Protein AF-A0A5S9IMK4-F1 (afdb_monomer)

pLDDT: mean 70.74, std 12.31, range [32.44, 89.38]

Sequence (240 aa):
MTLSDSTFLTSDCRYFDEKMFFFCIVEKWEQVTFSEEHNLLMRYFLQMKFTEERKYYLAIFHLLTCPFCLQRSSILQEKSHPELWKLIYIEEKNIPAILQKIDSNTPRNYYIKLLLRKLFTKENSVAFKLCHKDQEIQIQNWKVKAAGTHLGIPTTQKLDAAFFGEQEALLTFDHSVYDESICISLQGVRQKMRLRCNLRVNFHNGTQEEFFGKALEHGGSWLLKMNRRKIKSIELNFWD

Organism: Uabimicrobium amorphum (NCBI:txid2596890)

Foldseek 3Di:
DPDPLPPCLALDCPPLVVLCLLCCVPVVLDDPPDDPVNVVVVVVVVPRDPPWLVSNLSNVLSCLPPPVNVVVDPSSVVLHDPCSVVVVVDDQVCLVVLLVPQDCPDPNSVSVNVSSCSQKPFDPQQQEWEAEPPDIDGDGGIDGNGPDPQASDDQKDWDDCVVQVNWIKMWGWDADPPQRKTKIFIPRHDLVFLQQKKKWWAWPVRDIDIDGSVNDDPRGIDMGGPPVTYTRHIYIYGDD

Radius of gyration: 22.35 Å; Cα contacts (8 Å, |Δi|>4): 352; chains: 1; bounding box: 49×40×61 Å

Secondary structure (DSSP, 8-state):
----TTSTT-SSSTTHHHHHHHHHHHTT-S-----HHHHHHHHHHHHS--TTHHHHHHHHHHHHH-HHHHHH-HHHHHH--GGGGGGGG--GGGHHHHHHH--TTSHHHHHHHHHHHHHEEEEEEEEEEEEETTEEEEEEEEEESSTT-TTSS-SEEEEPHHHHTSPPEEEEEEE-TTT-EEEEEEESS-HHHHTTEEEEEEETTS-EEEEEGGG-BTTTEEEEE-SSPPEEEEEEEE--

Solvent-accessible surface area (backbone atoms only — not comparable to full-atom values): 13790 Å² total; per-residue (Å²): 133,86,72,63,95,72,67,69,45,43,70,62,79,66,60,48,69,62,50,48,56,50,45,30,61,76,70,56,73,53,89,75,81,82,46,74,68,51,56,54,52,49,54,54,55,76,64,56,73,80,80,49,47,38,36,49,54,42,24,53,50,37,42,41,53,36,68,71,48,30,75,74,31,69,71,35,48,76,74,33,53,83,68,56,60,55,57,82,72,59,57,71,86,51,47,65,65,48,61,71,68,53,62,62,92,40,76,67,40,39,48,55,49,50,52,49,54,62,45,31,37,87,50,96,48,56,33,33,36,42,35,45,86,96,44,77,47,75,45,72,53,68,41,63,53,33,57,78,72,76,50,66,64,68,59,59,45,80,46,66,28,83,80,58,74,76,38,61,29,37,38,37,44,51,71,41,88,88,74,44,29,35,37,41,32,57,40,68,63,59,67,74,56,48,48,31,25,33,44,35,41,34,31,72,88,71,51,73,48,78,46,54,25,81,71,48,42,93,87,43,25,44,82,43,76,40,84,84,64,40,51,48,29,38,34,43,39,43,60,135

Structure (mmCIF, N/CA/C/O backbone):
data_AF-A0A5S9IMK4-F1
#
_entry.id   AF-A0A5S9IMK4-F1
#
loop_
_atom_site.group_PDB
_atom_site.id
_atom_site.type_symbol
_atom_site.label_atom_id
_atom_site.label_alt_id
_atom_site.label_comp_id
_atom_site.label_asym_id
_atom_site.label_entity_id
_atom_site.label_seq_id
_atom_site.pdbx_PDB_ins_code
_atom_site.Cartn_x
_atom_site.Cartn_y
_atom_site.Cartn_z
_atom_site.occupancy
_atom_site.B_iso_or_equiv
_atom_site.auth_seq_id
_atom_site.auth_comp_id
_atom_site.auth_asym_id
_atom_site.auth_atom_id
_atom_site.pdbx_PDB_model_num
ATOM 1 N N . MET A 1 1 ? 4.642 20.258 -27.475 1.00 32.44 1 MET A N 1
ATOM 2 C CA . MET A 1 1 ? 3.513 19.793 -26.640 1.00 32.44 1 MET A CA 1
ATOM 3 C C . MET A 1 1 ? 4.037 19.546 -25.240 1.00 32.44 1 MET A C 1
ATOM 5 O O . MET A 1 1 ? 4.782 18.600 -25.041 1.00 32.44 1 MET A O 1
ATOM 9 N N . THR A 1 2 ? 3.713 20.418 -24.292 1.00 34.56 2 THR A N 1
ATOM 10 C CA . THR A 1 2 ? 3.945 20.169 -22.866 1.00 34.56 2 THR A CA 1
ATOM 11 C C . THR A 1 2 ? 2.850 19.225 -22.383 1.00 34.56 2 THR A C 1
ATOM 13 O O . THR A 1 2 ? 1.740 19.662 -22.082 1.00 34.56 2 THR A O 1
ATOM 16 N N . LEU A 1 3 ? 3.126 17.918 -22.402 1.00 39.72 3 LEU A N 1
ATOM 17 C CA . LEU A 1 3 ? 2.341 16.949 -21.640 1.00 39.72 3 LEU A CA 1
ATOM 18 C C . LEU A 1 3 ? 2.319 17.449 -20.194 1.00 39.72 3 LEU A C 1
ATOM 20 O O . LEU A 1 3 ? 3.378 17.676 -19.618 1.00 39.72 3 LEU A O 1
ATOM 24 N N . SER A 1 4 ? 1.136 17.674 -19.619 1.00 46.53 4 SER A N 1
ATOM 25 C CA . SER A 1 4 ? 1.048 17.937 -18.184 1.00 46.53 4 SER A CA 1
ATOM 26 C C . SER A 1 4 ? 1.701 16.760 -17.457 1.00 46.53 4 SER A C 1
ATOM 28 O O . SER A 1 4 ? 1.308 15.614 -17.719 1.00 46.53 4 SER A O 1
ATOM 30 N N . ASP A 1 5 ? 2.656 17.058 -16.572 1.00 53.88 5 ASP A N 1
ATOM 31 C CA . ASP A 1 5 ? 3.632 16.152 -15.930 1.00 53.88 5 ASP A CA 1
ATOM 32 C C . ASP A 1 5 ? 3.062 14.854 -15.302 1.00 53.88 5 ASP A C 1
ATOM 34 O O . ASP A 1 5 ? 3.812 13.959 -14.926 1.00 53.88 5 ASP A O 1
ATOM 38 N N . SER A 1 6 ? 1.736 14.712 -15.214 1.00 55.12 6 SER A N 1
ATOM 39 C CA . SER A 1 6 ? 1.001 13.631 -14.548 1.00 55.12 6 SER A CA 1
ATOM 40 C C . SER A 1 6 ? 0.297 12.612 -15.458 1.00 55.12 6 SER A C 1
ATOM 42 O O . SER A 1 6 ? -0.243 11.613 -14.974 1.00 55.12 6 SER A O 1
ATOM 44 N N . THR A 1 7 ? 0.233 12.854 -16.772 1.00 63.94 7 THR A N 1
ATOM 45 C CA . THR A 1 7 ? -0.587 12.032 -17.697 1.00 63.94 7 THR A CA 1
ATOM 46 C C . THR A 1 7 ? 0.124 10.778 -18.200 1.00 63.94 7 THR A C 1
ATOM 48 O O . THR A 1 7 ? -0.523 9.784 -18.539 1.00 63.94 7 THR A O 1
ATOM 51 N N . PHE A 1 8 ? 1.454 10.800 -18.197 1.00 75.19 8 PHE A N 1
ATOM 52 C CA . PHE A 1 8 ? 2.286 9.719 -18.700 1.00 75.19 8 PHE A CA 1
ATOM 53 C C . PHE A 1 8 ? 2.354 8.511 -17.743 1.00 75.19 8 PHE A C 1
ATOM 55 O O . PHE A 1 8 ? 2.240 7.380 -18.198 1.00 75.19 8 PHE A O 1
ATOM 62 N N . LEU A 1 9 ? 2.429 8.709 -16.418 1.00 74.19 9 LEU A N 1
ATOM 63 C CA . LEU A 1 9 ? 2.535 7.624 -15.416 1.00 74.19 9 LEU A CA 1
ATOM 64 C C . LEU A 1 9 ? 1.185 6.983 -15.029 1.00 74.19 9 LEU A C 1
ATOM 66 O O . LEU A 1 9 ? 0.997 6.496 -13.918 1.00 74.19 9 LEU A O 1
ATOM 70 N N . THR A 1 10 ? 0.208 6.979 -15.927 1.00 79.88 10 THR A N 1
ATOM 71 C CA . THR A 1 10 ? -1.096 6.337 -15.695 1.00 79.88 10 THR A CA 1
ATOM 72 C C . THR A 1 10 ? -0.974 4.810 -15.602 1.00 79.88 10 THR A C 1
ATOM 74 O O . THR A 1 10 ? -0.142 4.201 -16.273 1.00 79.88 10 THR A O 1
ATOM 77 N N . SER A 1 11 ? -1.816 4.160 -14.790 1.00 77.94 11 SER A N 1
ATOM 78 C CA . SER A 1 11 ? -1.841 2.695 -14.616 1.00 77.94 11 SER A CA 1
ATOM 79 C C . SER A 1 11 ? -2.620 1.988 -15.734 1.00 77.94 11 SER A C 1
ATOM 81 O O . SER A 1 11 ? -3.554 1.228 -15.478 1.00 77.94 11 SER A O 1
ATOM 83 N N . ASP A 1 12 ? -2.271 2.301 -16.978 1.00 84.62 12 ASP A N 1
ATOM 84 C CA . ASP A 1 12 ? -2.856 1.739 -18.194 1.00 84.62 12 ASP A CA 1
ATOM 85 C C . ASP A 1 12 ? -1.788 1.523 -19.281 1.00 84.62 12 ASP A C 1
ATOM 87 O O . ASP A 1 12 ? -0.602 1.800 -19.075 1.00 84.62 12 ASP A O 1
ATOM 91 N N . CYS A 1 13 ? -2.204 1.024 -20.448 1.00 87.69 13 CYS A N 1
ATOM 92 C CA . CYS A 1 13 ? -1.304 0.693 -21.554 1.00 87.69 13 CYS A CA 1
ATOM 93 C C . CYS A 1 13 ? -0.924 1.885 -22.453 1.00 87.69 13 CYS A C 1
ATOM 95 O O . CYS A 1 13 ? -0.195 1.692 -23.427 1.00 87.69 13 CYS A O 1
ATOM 97 N N . ARG A 1 14 ? -1.421 3.103 -22.193 1.00 87.00 14 ARG A N 1
ATOM 98 C CA . ARG A 1 14 ? -1.059 4.285 -22.992 1.00 87.00 14 ARG A CA 1
ATOM 99 C C . ARG A 1 14 ? 0.396 4.653 -22.729 1.00 87.00 14 ARG A C 1
ATOM 101 O O . ARG A 1 14 ? 0.884 4.446 -21.620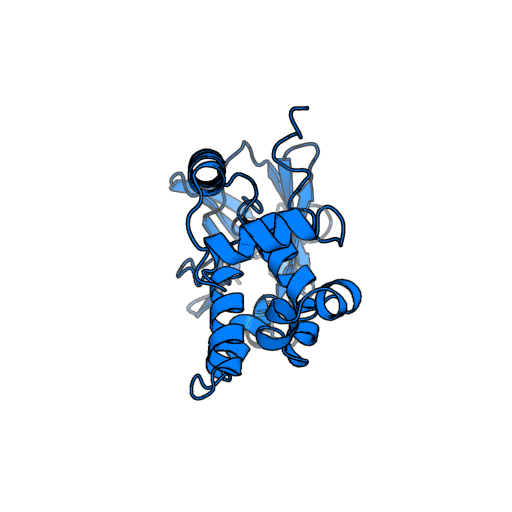 1.00 87.00 14 ARG A O 1
ATOM 108 N N . TYR A 1 15 ? 1.072 5.208 -23.732 1.00 86.38 15 TYR A N 1
ATOM 109 C CA . TYR A 1 15 ? 2.491 5.577 -23.648 1.00 86.38 15 TYR A CA 1
ATOM 110 C C . TYR A 1 15 ? 3.405 4.408 -23.241 1.00 86.38 15 TYR A C 1
ATOM 112 O O . TYR A 1 15 ? 4.303 4.555 -22.414 1.00 86.38 15 TYR A O 1
ATOM 120 N N . PHE A 1 16 ? 3.104 3.200 -23.728 1.00 86.38 16 PHE A N 1
ATOM 121 C CA . PHE A 1 16 ? 3.840 1.993 -23.353 1.00 86.38 16 PHE A CA 1
ATOM 122 C C . PHE A 1 16 ? 5.336 2.119 -23.649 1.00 86.38 16 PHE A C 1
ATOM 124 O O . PHE A 1 16 ? 6.144 1.788 -22.789 1.00 86.38 16 PHE A O 1
ATOM 131 N N . ASP A 1 17 ? 5.696 2.604 -24.835 1.00 81.00 17 ASP A N 1
ATOM 132 C CA . ASP A 1 17 ? 7.087 2.656 -25.285 1.00 81.00 17 ASP A CA 1
ATOM 133 C C . ASP A 1 17 ? 7.887 3.673 -24.458 1.00 81.00 17 ASP A C 1
ATOM 135 O O . ASP A 1 17 ? 8.992 3.388 -23.996 1.00 81.00 17 ASP A O 1
ATOM 139 N N . GLU A 1 18 ? 7.280 4.816 -24.144 1.00 82.31 18 GLU A N 1
ATOM 140 C CA . GLU A 1 18 ? 7.865 5.824 -23.271 1.00 82.31 18 GLU A CA 1
ATOM 141 C C . GLU A 1 18 ? 7.974 5.306 -21.826 1.00 82.31 18 GLU A C 1
ATOM 143 O O . GLU A 1 18 ? 8.996 5.530 -21.175 1.00 82.31 18 GLU A O 1
ATOM 148 N N . LYS A 1 19 ? 6.972 4.559 -21.322 1.00 83.31 19 LYS A N 1
ATOM 149 C CA . LYS A 1 19 ? 6.997 3.908 -19.993 1.00 83.31 19 LYS A CA 1
ATOM 150 C C . LYS A 1 19 ? 8.105 2.871 -19.923 1.00 83.31 19 LYS A C 1
ATOM 152 O O . LYS A 1 19 ? 8.842 2.841 -18.944 1.00 83.31 19 LYS A O 1
ATOM 157 N N . MET A 1 20 ? 8.245 2.048 -20.955 1.00 85.06 20 MET A N 1
ATOM 158 C CA . MET A 1 20 ? 9.305 1.053 -21.051 1.00 85.06 20 MET A CA 1
ATOM 159 C C . MET A 1 20 ? 10.678 1.703 -21.036 1.00 85.06 20 MET A C 1
ATOM 161 O O . MET A 1 20 ? 11.505 1.335 -20.209 1.00 85.06 20 MET A O 1
ATOM 165 N N . PHE A 1 21 ? 10.897 2.712 -21.878 1.00 77.19 21 PHE A N 1
ATOM 166 C CA . PHE A 1 21 ? 12.146 3.467 -21.894 1.00 77.19 21 PHE A CA 1
ATOM 167 C C . PHE A 1 21 ? 12.464 4.058 -20.515 1.00 77.19 21 PHE A C 1
ATOM 169 O O . PHE A 1 21 ? 13.563 3.885 -19.986 1.00 77.19 21 PHE A O 1
ATOM 176 N N . PHE A 1 22 ? 11.466 4.687 -19.899 1.00 77.12 22 PHE A N 1
ATOM 177 C CA . PHE A 1 22 ? 11.563 5.259 -18.567 1.00 77.12 22 PHE A CA 1
ATOM 178 C C . PHE A 1 22 ? 11.936 4.208 -17.510 1.00 77.12 22 PHE A C 1
ATOM 180 O O . PHE A 1 22 ? 12.922 4.381 -16.799 1.00 77.12 22 PHE A O 1
ATOM 187 N N . PHE A 1 23 ? 11.226 3.084 -17.412 1.00 79.19 23 PHE A N 1
ATOM 188 C CA . PHE A 1 23 ? 11.526 2.078 -16.387 1.00 79.19 23 PHE A CA 1
ATOM 189 C C . PHE A 1 23 ? 12.809 1.295 -16.661 1.00 79.19 23 PHE A C 1
ATOM 191 O O . PHE A 1 23 ? 13.513 0.972 -15.707 1.00 79.19 23 PHE A O 1
ATOM 198 N N . CYS A 1 24 ? 13.182 1.066 -17.923 1.00 75.69 24 CYS A N 1
ATOM 199 C CA . CYS A 1 24 ? 14.475 0.466 -18.257 1.00 75.69 24 CYS A CA 1
ATOM 200 C C . CYS A 1 24 ? 15.640 1.286 -17.700 1.00 75.69 24 CYS A C 1
ATOM 202 O O . CYS A 1 24 ? 16.595 0.717 -17.173 1.00 75.69 24 CYS A O 1
ATOM 204 N N . ILE A 1 25 ? 15.524 2.613 -17.746 1.00 69.75 25 ILE A N 1
ATOM 205 C CA . ILE A 1 25 ? 16.485 3.547 -17.163 1.00 69.75 25 ILE A CA 1
ATOM 206 C C . ILE A 1 25 ? 16.435 3.522 -15.632 1.00 69.75 25 ILE A C 1
ATOM 208 O O . ILE A 1 25 ? 17.459 3.314 -14.978 1.00 69.75 25 ILE A O 1
ATOM 212 N N . VAL A 1 26 ? 15.258 3.764 -15.044 1.00 72.81 26 VAL A N 1
ATOM 213 C CA . VAL A 1 26 ? 15.141 4.008 -13.595 1.00 72.81 26 VAL A CA 1
ATOM 214 C C . VAL A 1 26 ? 15.364 2.739 -12.786 1.00 72.81 26 VAL A C 1
ATOM 216 O O . VAL A 1 26 ? 16.093 2.751 -11.792 1.00 72.81 26 VAL A O 1
ATOM 219 N N . GLU A 1 27 ? 14.778 1.633 -13.234 1.00 74.81 27 GLU A N 1
ATOM 220 C CA . GLU A 1 27 ? 14.914 0.320 -12.605 1.00 74.81 27 GLU A CA 1
ATOM 221 C C . GLU A 1 27 ? 16.141 -0.448 -13.120 1.00 74.81 27 GLU A C 1
ATOM 223 O O . GLU A 1 27 ? 16.408 -1.560 -12.659 1.00 74.81 27 GLU A O 1
ATOM 228 N N . LYS A 1 28 ? 16.915 0.154 -14.039 1.00 70.81 28 LYS A N 1
ATOM 229 C CA . LYS A 1 28 ? 18.148 -0.404 -14.613 1.00 70.81 28 LYS A CA 1
ATOM 230 C C . LYS A 1 28 ? 17.938 -1.808 -15.186 1.00 70.81 28 LYS A C 1
ATOM 232 O O . LYS A 1 28 ? 18.738 -2.711 -14.938 1.00 70.81 28 LYS A O 1
ATOM 237 N N . TRP A 1 29 ? 16.830 -2.016 -15.898 1.00 74.44 29 TRP A N 1
ATOM 238 C CA . TRP A 1 29 ? 16.508 -3.324 -16.475 1.00 74.44 29 TRP A CA 1
ATOM 239 C C . TRP A 1 29 ? 17.445 -3.708 -17.619 1.00 74.44 29 TRP A C 1
ATOM 241 O O . TRP A 1 29 ? 17.698 -4.897 -17.791 1.00 74.44 29 TRP A O 1
ATOM 251 N N . GLU A 1 30 ? 18.010 -2.724 -18.322 1.00 68.62 30 GLU A N 1
ATOM 252 C CA . GLU A 1 30 ? 18.992 -2.926 -19.387 1.00 68.62 30 GLU A CA 1
ATOM 253 C C . GLU A 1 30 ? 20.130 -1.899 -19.315 1.00 68.62 30 GLU A C 1
ATOM 255 O O . GLU A 1 30 ? 19.977 -0.800 -18.774 1.00 68.62 30 GLU A O 1
ATOM 260 N N . GLN A 1 31 ? 21.283 -2.254 -19.891 1.00 57.03 31 GLN A N 1
ATOM 261 C CA . GLN A 1 31 ? 22.344 -1.291 -20.172 1.00 57.03 31 GLN A CA 1
ATOM 262 C C . GLN A 1 31 ? 21.952 -0.494 -21.412 1.00 57.03 31 GLN A C 1
ATOM 264 O O . GLN A 1 31 ? 22.135 -0.951 -22.537 1.00 57.03 31 GLN A O 1
ATOM 269 N N . VAL A 1 32 ? 21.402 0.700 -21.214 1.00 57.34 32 VAL A N 1
ATOM 270 C CA . VAL A 1 32 ? 21.096 1.573 -22.344 1.00 57.34 32 VAL A CA 1
ATOM 271 C C . VAL A 1 32 ? 22.414 2.097 -22.914 1.00 57.34 32 VAL A C 1
ATOM 273 O O . VAL A 1 32 ? 23.150 2.814 -22.238 1.00 57.34 32 VAL A O 1
ATOM 276 N N . THR A 1 33 ? 22.752 1.704 -24.143 1.00 54.97 33 THR A N 1
ATOM 277 C CA . THR A 1 33 ? 23.913 2.248 -24.857 1.00 54.97 33 THR A CA 1
ATOM 278 C C . THR A 1 33 ? 23.672 3.730 -25.125 1.00 54.97 33 THR A C 1
ATOM 280 O O . THR A 1 33 ? 22.755 4.103 -25.854 1.00 54.97 33 THR A O 1
ATOM 283 N N . PHE A 1 34 ? 24.467 4.570 -24.466 1.00 51.69 34 PHE A N 1
ATOM 284 C CA . PHE A 1 34 ? 24.283 6.014 -24.375 1.00 51.69 34 PHE A CA 1
ATOM 285 C C . PHE A 1 34 ? 24.449 6.711 -25.738 1.00 51.69 34 PHE A C 1
ATOM 287 O O . PHE A 1 34 ? 25.572 6.883 -26.208 1.00 51.69 34 PHE A O 1
ATOM 294 N N . SER A 1 35 ? 23.348 7.162 -26.347 1.00 61.81 35 SER A N 1
ATOM 295 C CA . SER A 1 35 ? 23.370 8.189 -27.402 1.00 61.81 35 SER A CA 1
ATOM 296 C C . SER A 1 35 ? 23.305 9.604 -26.798 1.00 61.81 35 SER A C 1
ATOM 298 O O . SER A 1 35 ? 22.958 9.784 -25.626 1.00 61.81 35 SER A O 1
ATOM 300 N N . GLU A 1 36 ? 23.623 10.644 -27.575 1.00 55.69 36 GLU A N 1
ATOM 301 C CA . GLU A 1 36 ? 23.440 12.042 -27.138 1.00 55.69 36 GLU A CA 1
ATOM 302 C C . GLU A 1 36 ? 21.973 12.361 -26.796 1.00 55.69 36 GLU A C 1
ATOM 304 O O . GLU A 1 36 ? 21.704 13.054 -25.811 1.00 55.69 36 GLU A O 1
ATOM 309 N N . GLU A 1 37 ? 21.016 11.787 -27.532 1.00 54.38 37 GLU A N 1
ATOM 310 C CA . GLU A 1 37 ? 19.576 11.930 -27.265 1.00 54.38 37 GLU A CA 1
ATOM 311 C C . GLU A 1 37 ? 19.179 11.280 -25.932 1.00 54.38 37 GLU A C 1
ATOM 313 O O . GLU A 1 37 ? 18.361 11.822 -25.186 1.00 54.38 37 GLU A O 1
ATOM 318 N N . HIS A 1 38 ? 19.818 10.160 -25.579 1.00 59.31 38 HIS A N 1
ATOM 319 C CA . HIS A 1 38 ? 19.624 9.490 -24.297 1.00 59.31 38 HIS A CA 1
ATOM 320 C C . HIS A 1 38 ? 20.060 10.372 -23.118 1.00 59.31 38 HIS A C 1
ATOM 322 O O . HIS A 1 38 ? 19.333 10.493 -22.133 1.00 59.31 38 HIS A O 1
ATOM 328 N N . ASN A 1 39 ? 21.207 11.049 -23.220 1.00 61.97 39 ASN A N 1
ATOM 329 C CA . ASN A 1 39 ? 21.689 11.959 -22.173 1.00 61.97 39 ASN A CA 1
ATOM 330 C C . ASN A 1 39 ? 20.786 13.189 -21.999 1.00 61.97 39 ASN A C 1
ATOM 332 O O . ASN A 1 39 ? 20.601 13.674 -20.877 1.00 61.97 39 ASN A O 1
ATOM 336 N N . LEU A 1 40 ? 20.205 13.687 -23.093 1.00 58.31 40 LEU A N 1
ATOM 337 C CA . LEU A 1 40 ? 19.250 14.792 -23.064 1.00 58.31 40 LEU A CA 1
ATOM 338 C C . LEU A 1 40 ? 17.949 14.386 -22.352 1.00 58.31 40 LEU A C 1
ATOM 340 O O . LEU A 1 40 ? 17.498 15.090 -21.447 1.00 58.31 40 LEU A O 1
ATOM 344 N N . LEU A 1 41 ? 17.395 13.219 -22.697 1.00 56.12 41 LEU A N 1
ATOM 345 C CA . LEU A 1 41 ? 16.203 12.662 -22.052 1.00 56.12 41 LEU A CA 1
ATOM 346 C C . LEU A 1 41 ? 16.456 12.316 -20.580 1.00 56.12 41 LEU A C 1
ATOM 348 O O . LEU A 1 41 ? 15.611 12.600 -19.737 1.00 56.12 41 LEU A O 1
ATOM 352 N N . MET A 1 42 ? 17.642 11.800 -20.245 1.00 59.06 42 MET A N 1
ATOM 353 C CA . MET A 1 42 ? 18.078 11.559 -18.866 1.00 59.06 42 MET A CA 1
ATOM 354 C C . MET A 1 42 ? 18.138 12.835 -18.029 1.00 59.06 42 MET A C 1
ATOM 356 O O . MET A 1 42 ? 17.719 12.835 -16.873 1.00 59.06 42 MET A O 1
ATOM 360 N N . ARG A 1 43 ? 18.640 13.940 -18.590 1.00 59.62 43 ARG A N 1
ATOM 361 C CA . ARG A 1 43 ? 18.648 15.241 -17.902 1.00 59.62 43 ARG A CA 1
ATOM 362 C C . ARG A 1 43 ? 17.236 15.764 -17.662 1.00 59.62 43 ARG A C 1
ATOM 364 O O . ARG A 1 43 ? 16.970 16.240 -16.563 1.00 59.62 43 ARG A O 1
ATOM 371 N N . TYR A 1 44 ? 16.342 15.636 -18.643 1.00 55.78 44 TYR A N 1
ATOM 372 C CA . TYR A 1 44 ? 14.920 15.952 -18.470 1.00 55.78 44 TYR A CA 1
ATOM 373 C C . TYR A 1 44 ? 14.267 15.067 -17.400 1.00 55.78 44 TYR A C 1
ATOM 375 O O . TYR A 1 44 ? 13.552 15.565 -16.534 1.00 55.78 44 TYR A O 1
ATOM 383 N N . PHE A 1 45 ? 14.575 13.770 -17.405 1.00 60.25 45 PHE A N 1
ATOM 384 C CA . PHE A 1 45 ? 14.092 12.805 -16.424 1.00 60.25 45 PHE A CA 1
ATOM 385 C C . PHE A 1 45 ? 14.553 13.139 -14.995 1.00 60.25 45 PHE A C 1
ATOM 387 O O . PHE A 1 45 ? 13.734 13.194 -14.083 1.00 60.25 45 PHE A O 1
ATOM 394 N N . LEU A 1 46 ? 15.840 13.438 -14.789 1.00 55.97 46 LEU A N 1
ATOM 395 C CA . LEU A 1 46 ? 16.388 13.820 -13.478 1.00 55.97 46 LEU A CA 1
ATOM 396 C C . LEU A 1 46 ? 15.794 15.131 -12.932 1.00 55.97 46 LEU A C 1
ATOM 398 O O . LEU A 1 46 ? 15.890 15.396 -11.734 1.00 55.97 46 LEU A O 1
ATOM 402 N N . GLN A 1 47 ? 15.193 15.949 -13.799 1.00 54.09 47 GLN A N 1
ATOM 403 C CA . GLN A 1 47 ? 14.508 17.191 -13.442 1.00 54.09 47 GLN A CA 1
ATOM 404 C C . GLN A 1 47 ? 13.009 16.999 -13.166 1.00 54.09 47 GLN A C 1
ATOM 406 O O . GLN A 1 47 ? 12.386 17.909 -12.609 1.00 54.09 47 GLN A O 1
ATOM 411 N N . MET A 1 48 ? 12.422 15.839 -13.498 1.00 53.75 48 MET A N 1
ATOM 412 C CA . MET A 1 48 ? 11.035 15.533 -13.142 1.00 53.75 48 MET A CA 1
ATOM 413 C C . MET A 1 48 ? 10.904 15.490 -11.619 1.00 53.75 48 MET A C 1
ATOM 415 O O . MET A 1 48 ? 11.453 14.624 -10.937 1.00 53.75 48 MET A O 1
ATOM 419 N N . LYS A 1 49 ? 10.150 16.438 -11.058 1.00 50.69 49 LYS A N 1
ATOM 420 C CA . LYS A 1 49 ? 9.781 16.398 -9.643 1.00 50.69 49 LYS A CA 1
ATOM 421 C C . LYS A 1 49 ? 8.852 15.202 -9.440 1.00 50.69 49 LYS A C 1
ATOM 423 O O . LYS A 1 49 ? 7.805 15.129 -10.073 1.00 50.69 49 LYS A O 1
ATOM 428 N N . PHE A 1 50 ? 9.221 14.281 -8.550 1.00 52.12 50 PHE A N 1
ATOM 429 C CA . PHE A 1 50 ? 8.433 13.096 -8.184 1.00 52.12 50 PHE A CA 1
ATOM 430 C C . PHE A 1 50 ? 7.172 13.461 -7.380 1.00 52.12 50 PHE A C 1
ATOM 432 O O . PHE A 1 50 ? 6.993 13.042 -6.240 1.00 52.12 50 PHE A O 1
ATOM 439 N N . THR A 1 51 ? 6.286 14.270 -7.951 1.00 49.59 51 THR A N 1
ATOM 440 C CA . THR A 1 51 ? 5.022 14.678 -7.329 1.00 49.59 51 THR A CA 1
ATOM 441 C C . THR A 1 51 ? 3.992 13.543 -7.288 1.00 49.59 51 THR A C 1
ATOM 443 O O . THR A 1 51 ? 2.984 13.681 -6.603 1.00 49.59 51 THR A O 1
ATOM 446 N N . GLU A 1 52 ? 4.240 12.406 -7.961 1.00 62.44 52 GLU A N 1
ATOM 447 C CA . GLU A 1 52 ? 3.261 11.320 -8.139 1.00 62.44 52 GLU A CA 1
ATOM 448 C C . GLU A 1 52 ? 3.857 9.897 -8.002 1.00 62.44 52 GLU A C 1
ATOM 450 O O . GLU A 1 52 ? 3.599 9.005 -8.811 1.00 62.44 52 GLU A O 1
ATOM 455 N N . GLU A 1 53 ? 4.638 9.647 -6.944 1.00 60.69 53 GLU A N 1
ATOM 456 C CA . GLU A 1 53 ? 5.284 8.346 -6.652 1.00 60.69 53 GLU A CA 1
ATOM 457 C C . GLU A 1 53 ? 4.294 7.157 -6.616 1.00 60.69 53 GLU A C 1
ATOM 459 O O . GLU A 1 53 ? 4.627 6.041 -7.018 1.00 60.69 53 GLU A O 1
ATOM 464 N N . ARG A 1 54 ? 3.031 7.386 -6.220 1.00 63.41 54 ARG A N 1
ATOM 465 C CA . ARG A 1 54 ? 1.968 6.368 -6.323 1.00 63.41 54 ARG A CA 1
ATOM 466 C C . ARG A 1 54 ? 1.765 5.890 -7.757 1.00 63.41 54 ARG A C 1
ATOM 468 O O . ARG A 1 54 ? 1.664 4.692 -8.007 1.00 63.41 54 ARG A O 1
ATOM 475 N N . LYS A 1 55 ? 1.660 6.840 -8.684 1.00 69.50 55 LYS A N 1
ATOM 476 C CA . LYS A 1 55 ? 1.392 6.568 -10.094 1.00 69.50 55 LYS A CA 1
ATOM 477 C C . LYS A 1 55 ? 2.580 5.868 -10.742 1.00 69.50 55 LYS A C 1
ATOM 479 O O . LYS A 1 55 ? 2.374 4.906 -11.468 1.00 69.50 55 LYS A O 1
ATOM 484 N N . TYR A 1 56 ? 3.801 6.254 -10.366 1.00 75.38 56 TYR A N 1
ATOM 485 C CA . TYR A 1 56 ? 5.033 5.562 -10.754 1.00 75.38 56 TYR A CA 1
ATOM 486 C C . TYR A 1 56 ? 4.960 4.051 -10.479 1.00 75.38 56 TYR A C 1
ATOM 488 O O . TYR A 1 56 ? 5.052 3.251 -11.409 1.00 75.38 56 TYR A O 1
ATOM 496 N N . TYR A 1 57 ? 4.727 3.637 -9.228 1.00 75.31 57 TYR A N 1
ATOM 497 C CA . TYR A 1 57 ? 4.742 2.206 -8.909 1.00 75.31 57 TYR A CA 1
ATOM 498 C C . TYR A 1 57 ? 3.493 1.459 -9.390 1.00 75.31 57 TYR A C 1
ATOM 500 O O . TYR A 1 57 ? 3.590 0.275 -9.704 1.00 75.31 57 TYR A O 1
ATOM 508 N N . LEU A 1 58 ? 2.335 2.123 -9.493 1.00 75.62 58 LEU A N 1
ATOM 509 C CA . LEU A 1 58 ? 1.155 1.527 -10.130 1.00 75.62 58 LEU A CA 1
ATOM 510 C C . LEU A 1 58 ? 1.371 1.306 -11.633 1.00 75.62 58 LEU A C 1
ATOM 512 O O . LEU A 1 58 ? 0.911 0.300 -12.166 1.00 75.62 58 LEU A O 1
ATOM 516 N N . ALA A 1 59 ? 2.095 2.202 -12.307 1.00 83.12 59 ALA A N 1
ATOM 517 C CA . ALA A 1 59 ? 2.493 2.022 -13.696 1.00 83.12 59 ALA A CA 1
ATOM 518 C C . ALA A 1 59 ? 3.499 0.868 -13.849 1.00 83.12 59 ALA A C 1
ATOM 520 O O . ALA A 1 59 ? 3.274 0.011 -14.700 1.00 83.12 59 ALA A O 1
ATOM 521 N N . ILE A 1 60 ? 4.527 0.762 -12.988 1.00 83.56 60 ILE A N 1
ATOM 522 C CA . ILE A 1 60 ? 5.429 -0.415 -12.952 1.00 83.56 60 ILE A CA 1
ATOM 523 C C . ILE A 1 60 ? 4.628 -1.697 -12.785 1.00 83.56 60 ILE A C 1
ATOM 525 O O . ILE A 1 60 ? 4.796 -2.654 -13.538 1.00 83.56 60 ILE A O 1
ATOM 529 N N . PHE A 1 61 ? 3.748 -1.712 -11.787 1.00 83.88 61 PHE A N 1
ATOM 530 C CA . PHE A 1 61 ? 2.934 -2.870 -11.482 1.00 83.88 61 PHE A CA 1
ATOM 531 C C . PHE A 1 61 ? 2.071 -3.274 -12.684 1.00 83.88 61 PHE A C 1
ATOM 533 O O . PHE A 1 61 ? 2.026 -4.450 -13.048 1.00 83.88 61 PHE A O 1
ATOM 540 N N . HIS A 1 62 ? 1.419 -2.298 -13.323 1.00 85.56 62 HIS A N 1
ATOM 541 C CA . HIS A 1 62 ? 0.617 -2.529 -14.516 1.00 85.56 62 HIS A CA 1
ATOM 542 C C . HIS A 1 62 ? 1.456 -3.133 -15.643 1.00 85.56 62 HIS A C 1
ATOM 544 O O . HIS A 1 62 ? 1.047 -4.138 -16.209 1.00 85.56 62 HIS A O 1
ATOM 550 N N . LEU A 1 63 ? 2.641 -2.595 -15.944 1.00 86.62 63 LEU A N 1
ATOM 551 C CA . LEU A 1 63 ? 3.501 -3.148 -16.998 1.00 86.62 63 LEU A CA 1
ATOM 552 C C . LEU A 1 63 ? 3.895 -4.602 -16.729 1.00 86.62 63 LEU A C 1
ATOM 554 O O . LEU A 1 63 ? 3.882 -5.424 -17.639 1.00 86.62 63 LEU A O 1
ATOM 558 N N . LEU A 1 64 ? 4.205 -4.926 -15.474 1.00 84.50 64 LEU A N 1
ATOM 559 C CA . LEU A 1 64 ? 4.672 -6.254 -15.075 1.00 84.50 64 LEU A CA 1
ATOM 560 C C . LEU A 1 64 ? 3.551 -7.275 -14.885 1.00 84.50 64 LEU A C 1
ATOM 562 O O . LEU A 1 64 ? 3.839 -8.448 -14.653 1.00 84.50 64 LEU A O 1
ATOM 566 N N . THR A 1 65 ? 2.287 -6.863 -14.953 1.00 80.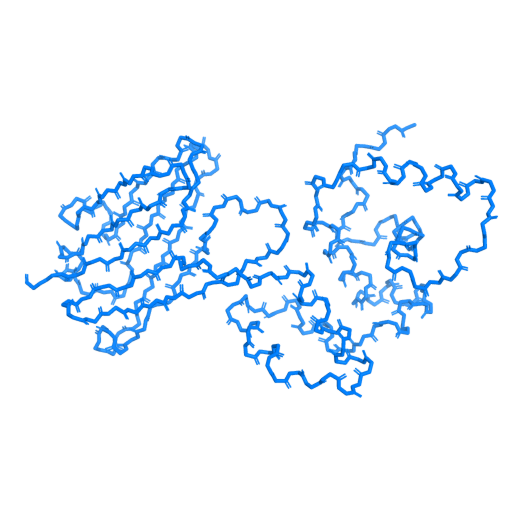69 65 THR A N 1
ATOM 567 C CA . THR A 1 65 ? 1.146 -7.775 -14.806 1.00 80.69 65 THR A CA 1
ATOM 568 C C . THR A 1 65 ? 0.224 -7.778 -16.008 1.00 80.69 65 THR A C 1
ATOM 570 O O . THR A 1 65 ? -0.293 -8.829 -16.348 1.00 80.69 65 THR A O 1
ATOM 573 N N . CYS A 1 66 ? 0.045 -6.665 -16.709 1.00 84.38 66 CYS A N 1
ATOM 574 C CA . CYS A 1 66 ? -0.887 -6.571 -17.822 1.00 84.38 66 CYS A CA 1
ATOM 575 C C . CYS A 1 66 ? -0.495 -7.529 -18.968 1.00 84.38 66 CYS A C 1
ATOM 577 O O . CYS A 1 66 ? 0.594 -7.376 -19.527 1.00 84.38 66 CYS A O 1
ATOM 579 N N . PRO A 1 67 ? -1.376 -8.462 -19.394 1.00 84.19 67 PRO A N 1
ATOM 580 C CA . PRO A 1 67 ? -1.080 -9.409 -20.469 1.00 84.19 67 PRO A CA 1
ATOM 581 C C . PRO A 1 67 ? -0.661 -8.708 -21.761 1.00 84.19 67 PRO A C 1
ATOM 583 O O . PRO A 1 67 ? 0.264 -9.153 -22.432 1.00 84.19 67 PRO A O 1
ATOM 586 N N . PHE A 1 68 ? -1.302 -7.576 -22.073 1.00 87.88 68 PHE A N 1
ATOM 587 C CA . PHE A 1 68 ? -0.995 -6.777 -23.256 1.00 87.88 68 PHE A CA 1
ATOM 588 C C . PHE A 1 68 ? 0.415 -6.179 -23.195 1.00 87.88 68 PHE A C 1
ATOM 590 O O . PHE A 1 68 ? 1.145 -6.226 -24.179 1.00 87.88 68 PHE A O 1
ATOM 597 N N . CYS A 1 69 ? 0.826 -5.641 -22.043 1.00 86.81 69 CYS A N 1
ATOM 598 C CA . CYS A 1 69 ? 2.171 -5.091 -21.860 1.00 86.81 69 CYS A CA 1
ATOM 599 C C . CYS A 1 69 ? 3.238 -6.189 -21.918 1.00 86.81 69 CYS A C 1
ATOM 601 O O . CYS 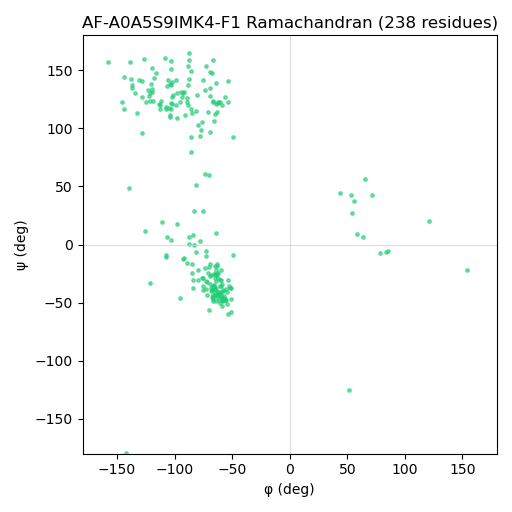A 1 69 ? 4.248 -6.028 -22.598 1.00 86.81 69 CYS A O 1
ATOM 603 N N . LEU A 1 70 ? 2.978 -7.325 -21.266 1.00 85.19 70 LEU A N 1
ATOM 604 C CA . LEU A 1 70 ? 3.881 -8.474 -21.254 1.00 85.19 70 LEU A CA 1
ATOM 605 C C . LEU A 1 70 ? 4.089 -9.056 -22.652 1.00 85.19 70 LEU A C 1
ATOM 607 O O . LEU A 1 70 ? 5.213 -9.365 -23.023 1.00 85.19 70 LEU A O 1
ATOM 611 N N . GLN A 1 71 ? 3.043 -9.158 -23.472 1.00 88.94 71 GLN A N 1
ATOM 612 C CA . GLN A 1 71 ? 3.179 -9.618 -24.859 1.00 88.94 71 GLN A CA 1
ATOM 613 C C . GLN A 1 71 ? 4.024 -8.675 -25.728 1.00 88.94 71 GLN A C 1
ATOM 615 O O . GLN A 1 71 ? 4.630 -9.125 -26.695 1.00 88.94 71 GLN A O 1
ATOM 620 N N . ARG A 1 72 ? 4.087 -7.382 -25.386 1.00 89.38 72 ARG A N 1
ATOM 621 C CA . ARG A 1 72 ? 4.804 -6.363 -26.165 1.00 89.38 72 ARG A CA 1
ATOM 622 C C . ARG A 1 72 ? 6.300 -6.258 -25.857 1.00 89.38 72 ARG A C 1
ATOM 624 O O . ARG A 1 72 ? 7.010 -5.654 -26.653 1.00 89.38 72 ARG A O 1
ATOM 631 N N . SER A 1 73 ? 6.791 -6.791 -24.735 1.00 85.81 73 SER A N 1
ATOM 632 C CA . SER A 1 73 ? 8.209 -6.681 -24.360 1.00 85.81 73 SER A CA 1
ATOM 633 C C . SER A 1 73 ? 8.720 -7.918 -23.624 1.00 85.81 73 SER A C 1
ATOM 635 O O . SER A 1 73 ? 8.225 -8.261 -22.550 1.00 85.81 73 SER A O 1
ATOM 637 N N . SER A 1 74 ? 9.771 -8.540 -24.165 1.00 84.44 74 SER A N 1
ATOM 638 C CA . SER A 1 74 ? 10.493 -9.649 -23.527 1.00 84.44 74 SER A CA 1
ATOM 639 C C . SER A 1 74 ? 11.102 -9.250 -22.181 1.00 84.44 74 SER A C 1
ATOM 641 O O . SER A 1 74 ? 11.047 -10.032 -21.238 1.00 84.44 74 SER A O 1
ATOM 643 N N . ILE A 1 75 ? 11.581 -8.007 -22.051 1.00 85.06 75 ILE A N 1
ATOM 644 C CA . ILE A 1 75 ? 12.113 -7.456 -20.794 1.00 85.06 75 ILE A CA 1
ATOM 645 C C . ILE A 1 75 ? 11.063 -7.574 -19.689 1.00 85.06 75 ILE A C 1
ATOM 647 O O . ILE A 1 75 ? 11.355 -8.051 -18.595 1.00 85.06 75 ILE A O 1
ATOM 651 N N . LEU A 1 76 ? 9.815 -7.185 -19.968 1.00 84.88 76 LEU A N 1
ATOM 652 C CA . LEU A 1 76 ? 8.746 -7.303 -18.979 1.00 84.88 76 LEU A CA 1
ATOM 653 C C . LEU A 1 76 ? 8.420 -8.762 -18.660 1.00 84.88 76 LEU A C 1
ATOM 655 O O . LEU A 1 76 ? 8.159 -9.062 -17.501 1.00 84.88 76 LEU A O 1
ATOM 659 N N . GLN A 1 77 ? 8.456 -9.669 -19.641 1.00 83.19 77 GLN A N 1
ATOM 660 C CA . GLN A 1 77 ? 8.230 -11.103 -19.408 1.00 83.19 77 GLN A CA 1
ATOM 661 C C . GLN A 1 77 ? 9.281 -11.693 -18.466 1.00 83.19 77 GLN A C 1
ATOM 663 O O . GLN A 1 77 ? 8.926 -12.403 -17.530 1.00 83.19 77 GLN A O 1
ATOM 668 N N . GLU A 1 78 ? 10.554 -11.347 -18.660 1.00 82.50 78 GLU A N 1
ATOM 669 C CA . GLU A 1 78 ? 11.656 -11.792 -17.799 1.00 82.50 78 GLU A CA 1
ATOM 670 C C . GLU A 1 78 ? 11.536 -11.275 -16.362 1.00 82.50 78 GLU A C 1
ATOM 672 O O . GLU A 1 78 ? 11.980 -11.933 -15.418 1.00 82.50 78 GLU A O 1
ATOM 677 N N . LYS A 1 79 ? 10.957 -10.082 -16.180 1.00 80.56 79 LYS A N 1
ATOM 678 C CA . LYS A 1 79 ? 10.750 -9.470 -14.857 1.00 80.56 79 LYS A CA 1
ATOM 679 C C . LYS A 1 79 ? 9.382 -9.791 -14.247 1.00 80.56 79 LYS A C 1
ATOM 681 O O . LYS A 1 79 ? 9.176 -9.539 -13.058 1.00 80.56 79 LYS A O 1
ATOM 686 N N . SER A 1 80 ? 8.452 -10.336 -15.025 1.00 76.12 80 SER A N 1
ATOM 687 C CA . SER A 1 80 ? 7.104 -10.674 -14.581 1.00 76.12 80 SER A CA 1
ATOM 688 C C . SER A 1 80 ? 7.045 -12.058 -13.948 1.00 76.12 80 SER A C 1
ATOM 690 O O . SER A 1 80 ? 7.782 -12.976 -14.298 1.00 76.12 80 SER A O 1
ATOM 692 N N . HIS A 1 81 ? 6.136 -12.223 -12.992 1.00 77.38 81 HIS A N 1
ATOM 693 C CA . HIS A 1 81 ? 5.859 -13.505 -12.363 1.00 77.38 81 HIS A CA 1
ATOM 694 C C . HIS A 1 81 ? 4.343 -13.676 -12.186 1.00 77.38 81 HIS A C 1
ATOM 696 O O . HIS A 1 81 ? 3.683 -12.709 -11.797 1.00 77.38 81 HIS A O 1
ATOM 702 N N . PRO A 1 82 ? 3.772 -14.886 -12.364 1.00 68.69 82 PRO A N 1
ATOM 703 C CA . PRO A 1 82 ? 2.333 -15.128 -12.193 1.00 68.69 82 PRO A CA 1
ATOM 704 C C . PRO A 1 82 ? 1.766 -14.622 -10.858 1.00 68.69 82 PRO A C 1
ATOM 706 O O . PRO A 1 82 ? 0.682 -14.060 -10.796 1.00 68.69 82 PRO A O 1
ATOM 709 N N . GLU A 1 83 ? 2.535 -14.746 -9.778 1.00 67.69 83 GLU A N 1
ATOM 710 C CA . GLU A 1 83 ? 2.135 -14.254 -8.450 1.00 67.69 83 GLU A CA 1
ATOM 711 C C . GLU A 1 83 ? 2.077 -12.725 -8.314 1.00 67.69 83 GLU A C 1
ATOM 713 O O . GLU A 1 83 ? 1.456 -12.247 -7.367 1.00 67.69 83 GLU A O 1
ATOM 718 N N . LEU A 1 84 ? 2.680 -11.945 -9.223 1.00 70.56 84 LEU A N 1
ATOM 719 C CA . LEU A 1 84 ? 2.544 -10.482 -9.196 1.00 70.56 84 LEU A CA 1
ATOM 720 C C . LEU A 1 84 ? 1.073 -10.077 -9.318 1.00 70.56 84 LEU A C 1
ATOM 722 O O . LEU A 1 84 ? 0.642 -9.149 -8.646 1.00 70.56 84 LEU A O 1
ATOM 726 N N . TRP A 1 85 ? 0.274 -10.839 -10.066 1.00 65.25 85 TRP A N 1
ATOM 727 C CA . TRP A 1 85 ? -1.171 -10.649 -10.169 1.00 65.25 85 TRP A CA 1
ATOM 728 C C . TRP A 1 85 ? -1.901 -10.770 -8.843 1.00 65.25 85 TRP A C 1
ATOM 730 O O . TRP A 1 85 ? -2.912 -10.110 -8.650 1.00 65.25 85 TRP A O 1
ATOM 740 N N . LYS A 1 86 ? -1.406 -11.586 -7.909 1.00 63.81 86 LYS A N 1
ATOM 741 C CA . LYS A 1 86 ? -2.031 -11.698 -6.588 1.00 63.81 86 LYS A CA 1
ATOM 742 C C . LYS A 1 86 ? -1.808 -10.438 -5.760 1.00 63.81 86 LYS A C 1
ATOM 744 O O . LYS A 1 86 ? -2.626 -10.152 -4.895 1.00 63.81 86 LYS A O 1
ATOM 749 N N . LEU A 1 87 ? -0.754 -9.664 -6.046 1.00 63.34 87 LEU A N 1
ATOM 750 C CA . LEU A 1 87 ? -0.419 -8.457 -5.291 1.00 63.34 87 LEU A CA 1
ATOM 751 C C . LEU A 1 87 ? -1.465 -7.338 -5.438 1.00 63.34 87 LEU A C 1
ATOM 753 O O . LEU A 1 87 ? -1.598 -6.563 -4.496 1.00 63.34 87 LEU A O 1
ATOM 757 N N . ILE A 1 88 ? -2.251 -7.268 -6.529 1.00 60.50 88 ILE A N 1
ATOM 758 C CA . ILE A 1 88 ? -3.357 -6.280 -6.633 1.00 60.50 88 ILE A CA 1
ATOM 759 C C . ILE A 1 88 ? -4.460 -6.500 -5.606 1.00 60.50 88 ILE A C 1
ATOM 761 O O . ILE A 1 88 ? -5.215 -5.579 -5.315 1.00 60.50 88 ILE A O 1
ATOM 765 N N . TYR A 1 89 ? -4.560 -7.716 -5.076 1.00 59.56 89 TYR A N 1
ATOM 766 C CA . TYR A 1 89 ? -5.598 -8.111 -4.132 1.00 59.56 89 TYR A CA 1
ATOM 767 C C . TYR A 1 89 ? -5.081 -8.180 -2.692 1.00 59.56 89 TYR A C 1
ATOM 769 O O . TYR A 1 89 ? -5.811 -8.592 -1.793 1.00 59.56 89 TYR A O 1
ATOM 777 N N . ILE A 1 90 ? -3.817 -7.814 -2.449 1.00 64.56 90 ILE A N 1
ATOM 778 C CA . ILE A 1 90 ? -3.248 -7.868 -1.105 1.00 64.56 90 ILE A CA 1
ATOM 779 C C . ILE A 1 90 ? -3.663 -6.627 -0.328 1.00 64.56 90 ILE A C 1
ATOM 781 O O . ILE A 1 90 ? -3.240 -5.513 -0.622 1.00 64.56 90 ILE A O 1
ATOM 785 N N . GLU A 1 91 ? -4.448 -6.851 0.722 1.00 62.50 91 GLU A N 1
ATOM 786 C CA . GLU A 1 91 ? -4.736 -5.823 1.716 1.00 62.50 91 GLU A CA 1
ATOM 787 C C . GLU A 1 91 ? -3.463 -5.408 2.469 1.00 62.50 91 GLU A C 1
ATOM 789 O O . GLU A 1 91 ? -2.663 -6.254 2.885 1.00 62.50 91 GLU A O 1
ATOM 794 N N . GLU A 1 92 ? -3.315 -4.104 2.720 1.00 61.41 92 GLU A N 1
ATOM 795 C CA . GLU A 1 92 ? -2.129 -3.492 3.344 1.00 61.41 92 GLU A CA 1
ATOM 796 C C . GLU A 1 92 ? -1.742 -4.159 4.677 1.00 61.41 92 GLU A C 1
ATOM 798 O O . GLU A 1 92 ? -0.562 -4.361 4.968 1.00 61.41 92 GLU A O 1
ATOM 803 N N . LYS A 1 93 ? -2.739 -4.596 5.458 1.00 59.12 93 LYS A N 1
ATOM 804 C CA . LYS A 1 93 ? -2.551 -5.262 6.757 1.00 59.12 93 LYS A CA 1
ATOM 805 C C . LYS A 1 93 ? -1.805 -6.602 6.672 1.00 59.12 93 LYS A C 1
ATOM 807 O O . LYS A 1 93 ? -1.171 -7.018 7.638 1.00 59.12 93 LYS A O 1
ATOM 812 N N . ASN A 1 94 ? -1.855 -7.277 5.521 1.00 68.88 94 ASN A N 1
ATOM 813 C CA . ASN A 1 94 ? -1.265 -8.606 5.331 1.00 68.88 94 ASN A CA 1
ATOM 814 C C . ASN A 1 94 ? 0.204 -8.547 4.876 1.00 68.88 94 ASN A C 1
ATOM 816 O O . ASN A 1 94 ? 0.929 -9.541 4.976 1.00 68.88 94 ASN A O 1
ATOM 820 N N . ILE A 1 95 ? 0.661 -7.383 4.404 1.00 70.12 95 ILE A N 1
ATOM 821 C CA . ILE A 1 95 ? 2.018 -7.138 3.898 1.00 70.12 95 ILE A CA 1
ATOM 822 C C . ILE A 1 95 ? 3.127 -7.596 4.864 1.00 70.12 95 ILE A C 1
ATOM 824 O O . ILE A 1 95 ? 4.031 -8.295 4.399 1.00 70.12 95 ILE A O 1
ATOM 828 N N . PRO A 1 96 ? 3.100 -7.303 6.183 1.00 65.38 96 PRO A N 1
ATOM 829 C CA . PRO A 1 96 ? 4.130 -7.789 7.109 1.00 65.38 96 PRO A CA 1
ATOM 830 C C . PRO A 1 96 ? 4.256 -9.313 7.141 1.00 65.38 96 PRO A C 1
ATOM 832 O O . PRO A 1 96 ? 5.365 -9.840 7.026 1.00 65.38 96 PRO A O 1
ATOM 835 N N . ALA A 1 97 ? 3.132 -10.023 7.263 1.00 72.94 97 ALA A N 1
ATOM 836 C CA . ALA A 1 97 ? 3.126 -11.482 7.305 1.00 72.94 97 ALA A CA 1
ATOM 837 C C . ALA A 1 97 ? 3.637 -12.075 5.984 1.00 72.94 97 ALA A C 1
ATOM 839 O O . ALA A 1 97 ? 4.370 -13.062 5.982 1.00 72.94 97 ALA A O 1
ATOM 840 N N . ILE A 1 98 ? 3.299 -11.445 4.858 1.00 75.00 98 ILE A N 1
ATOM 841 C CA . ILE A 1 98 ? 3.779 -11.842 3.533 1.00 75.00 98 ILE A CA 1
ATOM 842 C C . ILE A 1 98 ? 5.291 -11.610 3.403 1.00 75.00 98 ILE A C 1
ATOM 844 O O . ILE A 1 98 ? 6.019 -12.525 3.028 1.00 75.00 98 ILE A O 1
ATOM 848 N N . LEU A 1 99 ? 5.798 -10.429 3.771 1.00 74.50 99 LEU A N 1
ATOM 849 C CA . LEU A 1 99 ? 7.228 -10.100 3.697 1.00 74.50 99 LEU A CA 1
ATOM 850 C C . LEU A 1 99 ? 8.107 -11.013 4.564 1.00 74.50 99 LEU A C 1
ATOM 852 O O . LEU A 1 99 ? 9.267 -11.240 4.211 1.00 74.50 99 LEU A O 1
ATOM 856 N N . GLN A 1 100 ? 7.571 -11.516 5.680 1.00 77.12 100 GLN A N 1
ATOM 857 C CA . GLN A 1 100 ? 8.238 -12.494 6.546 1.00 77.12 100 GLN A CA 1
ATOM 858 C C . GLN A 1 100 ? 8.245 -13.905 5.945 1.00 77.12 100 GLN A C 1
ATOM 860 O O . GLN A 1 100 ? 9.231 -14.618 6.096 1.00 77.12 100 GLN A O 1
ATOM 865 N N . LYS A 1 101 ? 7.174 -14.297 5.244 1.00 78.94 101 LYS A N 1
ATOM 866 C CA . LYS A 1 101 ? 7.035 -15.625 4.620 1.00 78.94 101 LYS A CA 1
ATOM 867 C C . LYS A 1 101 ? 7.786 -15.762 3.292 1.00 78.94 101 LYS A C 1
ATOM 869 O O . LYS A 1 101 ? 8.079 -16.877 2.874 1.00 78.94 101 LYS A O 1
ATOM 874 N N . ILE A 1 102 ? 8.088 -14.652 2.616 1.00 78.06 102 ILE A N 1
ATOM 875 C CA . ILE A 1 102 ? 8.834 -14.661 1.352 1.00 78.06 102 ILE A CA 1
ATOM 876 C C . ILE A 1 102 ? 10.336 -14.825 1.628 1.00 78.0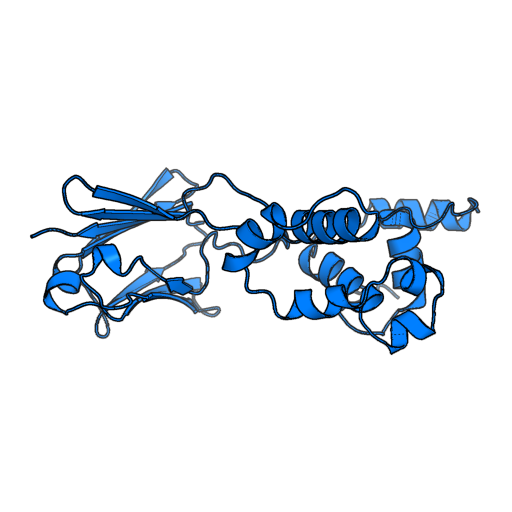6 102 ILE A C 1
ATOM 878 O O . ILE A 1 102 ? 11.044 -13.868 1.978 1.00 78.06 102 ILE A O 1
ATOM 882 N N . ASP A 1 103 ? 10.819 -16.046 1.404 1.00 77.38 103 ASP A N 1
ATOM 883 C CA . ASP A 1 103 ? 12.240 -16.389 1.407 1.00 77.38 103 ASP A CA 1
ATOM 884 C C . ASP A 1 103 ? 12.964 -15.770 0.199 1.00 77.38 103 ASP A C 1
ATOM 886 O O . ASP A 1 103 ? 12.538 -15.936 -0.939 1.00 77.38 103 ASP A O 1
ATOM 890 N N . SER A 1 104 ? 14.062 -15.049 0.426 1.00 73.75 104 SER A N 1
ATOM 891 C CA . SER A 1 104 ? 14.777 -14.265 -0.594 1.00 73.75 104 SER A CA 1
ATOM 892 C C . SER A 1 104 ? 15.779 -15.068 -1.431 1.00 73.75 104 SER A C 1
ATOM 894 O O . SER A 1 104 ? 16.495 -14.480 -2.235 1.00 73.75 104 SER A O 1
ATOM 896 N N . ASN A 1 105 ? 15.795 -16.393 -1.293 1.00 79.69 105 ASN A N 1
ATOM 897 C CA . ASN A 1 105 ? 16.745 -17.282 -1.969 1.00 79.69 105 ASN A CA 1
ATOM 898 C C . ASN A 1 105 ? 16.498 -17.471 -3.476 1.00 79.69 105 ASN A C 1
ATOM 900 O O . ASN A 1 105 ? 17.301 -18.104 -4.156 1.00 79.69 105 ASN A O 1
ATOM 904 N N . THR A 1 106 ? 15.409 -16.919 -4.020 1.00 74.19 106 THR A N 1
ATOM 905 C CA . THR A 1 106 ? 15.149 -16.917 -5.466 1.00 74.19 106 THR A CA 1
ATOM 906 C C . THR A 1 106 ? 15.080 -15.486 -6.007 1.00 74.19 106 THR A C 1
ATOM 908 O O . THR A 1 106 ? 14.509 -14.613 -5.340 1.00 74.19 106 THR A O 1
ATOM 911 N N . PRO A 1 107 ? 15.575 -15.227 -7.235 1.00 63.75 107 PRO A N 1
ATOM 912 C CA . PRO A 1 107 ? 15.438 -13.924 -7.896 1.00 63.75 107 PRO A CA 1
ATOM 913 C C . PRO A 1 107 ? 13.988 -13.412 -7.932 1.00 63.75 107 PRO A C 1
ATOM 915 O O . PRO A 1 107 ? 13.729 -12.233 -7.691 1.00 63.75 107 PRO A O 1
ATOM 918 N N . ARG A 1 108 ? 13.026 -14.327 -8.121 1.00 68.62 108 ARG A N 1
ATOM 919 C CA . ARG A 1 108 ? 11.578 -14.085 -8.022 1.00 68.62 108 ARG A CA 1
ATOM 920 C C . ARG A 1 108 ? 11.187 -13.442 -6.693 1.00 68.62 108 ARG A C 1
ATOM 922 O O . ARG A 1 108 ? 10.574 -12.376 -6.656 1.00 68.62 108 ARG A O 1
ATOM 929 N N . ASN A 1 109 ? 11.475 -14.129 -5.593 1.00 72.12 109 ASN A N 1
ATOM 930 C CA . ASN A 1 109 ? 11.025 -13.708 -4.274 1.00 72.12 109 ASN A CA 1
ATOM 931 C C . ASN A 1 109 ? 11.741 -12.437 -3.821 1.00 72.12 109 ASN A C 1
ATOM 933 O O . ASN A 1 109 ? 11.137 -11.588 -3.165 1.00 72.12 109 ASN A O 1
ATOM 937 N N . TYR A 1 110 ? 13.007 -12.282 -4.213 1.00 73.00 110 TYR A N 1
ATOM 938 C CA . TYR A 1 110 ? 13.744 -11.037 -4.051 1.00 73.00 110 TYR A CA 1
ATOM 939 C C . TYR A 1 110 ? 13.010 -9.863 -4.714 1.00 73.00 110 TYR A C 1
ATOM 941 O O . TYR A 1 110 ? 12.781 -8.843 -4.064 1.00 73.00 110 TYR A O 1
ATOM 949 N N . TYR A 1 111 ? 12.565 -10.029 -5.963 1.00 68.62 111 TYR A N 1
ATOM 950 C CA . TYR A 1 111 ? 11.876 -8.977 -6.708 1.00 68.62 111 TYR A CA 1
ATOM 951 C C . TYR A 1 111 ? 10.504 -8.625 -6.120 1.00 68.62 111 TYR A C 1
ATOM 953 O O . TYR A 1 111 ? 10.217 -7.451 -5.892 1.00 68.62 111 TYR A O 1
ATOM 961 N N . ILE A 1 112 ? 9.683 -9.624 -5.773 1.00 74.44 112 ILE A N 1
ATOM 962 C CA . ILE A 1 112 ? 8.386 -9.398 -5.105 1.00 74.44 112 ILE A CA 1
ATOM 963 C C . ILE A 1 112 ? 8.586 -8.621 -3.798 1.00 74.44 112 ILE A C 1
ATOM 965 O O . ILE A 1 112 ? 7.879 -7.653 -3.517 1.00 74.44 112 ILE A O 1
ATOM 969 N N . LYS A 1 113 ? 9.586 -9.010 -3.003 1.00 76.81 113 LYS A N 1
ATOM 970 C CA . LYS A 1 113 ? 9.917 -8.351 -1.735 1.00 76.81 113 LYS A CA 1
ATOM 971 C C . LYS A 1 113 ? 10.413 -6.922 -1.945 1.00 76.81 113 LYS A C 1
ATOM 973 O O . LYS A 1 113 ? 10.066 -6.044 -1.157 1.00 76.81 113 LYS A O 1
ATOM 978 N N . LEU A 1 114 ? 11.202 -6.677 -2.991 1.00 72.25 114 LEU A N 1
ATOM 979 C CA . LEU A 1 114 ? 11.653 -5.341 -3.375 1.00 72.25 114 LEU A CA 1
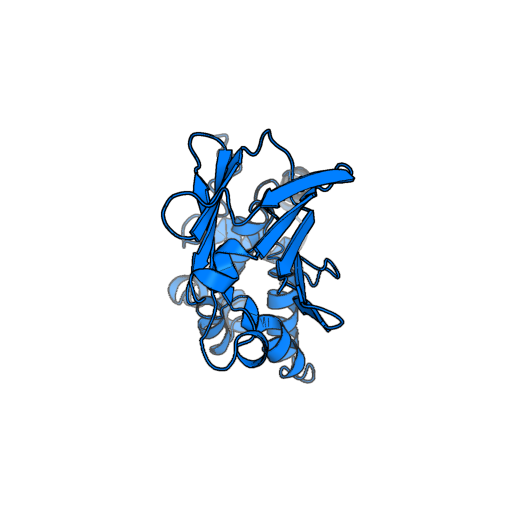ATOM 980 C C . LEU A 1 114 ? 10.467 -4.461 -3.788 1.00 72.25 114 LEU A C 1
ATOM 982 O O . LEU A 1 114 ? 10.334 -3.365 -3.252 1.00 72.25 114 LEU A O 1
ATOM 986 N N . LEU A 1 115 ? 9.576 -4.958 -4.650 1.00 73.75 115 LEU A N 1
ATOM 987 C CA . LEU A 1 115 ? 8.379 -4.246 -5.103 1.00 73.75 115 LEU A CA 1
ATOM 988 C C . LEU A 1 115 ? 7.460 -3.894 -3.926 1.00 73.75 115 LEU A C 1
ATOM 990 O O . LEU A 1 115 ? 7.070 -2.741 -3.780 1.00 73.75 115 LEU A O 1
ATOM 994 N N . LEU A 1 116 ? 7.201 -4.844 -3.021 1.00 75.19 116 LEU A N 1
ATOM 995 C CA . LEU A 1 116 ? 6.427 -4.592 -1.803 1.00 75.19 116 LEU A CA 1
ATOM 996 C C . LEU A 1 116 ? 7.107 -3.573 -0.876 1.00 75.19 116 LEU A C 1
ATOM 998 O O . LEU A 1 116 ? 6.440 -2.692 -0.358 1.00 75.19 116 LEU A O 1
ATOM 1002 N N . ARG A 1 117 ? 8.432 -3.614 -0.693 1.00 71.12 117 ARG A N 1
ATOM 1003 C CA . ARG A 1 117 ? 9.164 -2.599 0.101 1.00 71.12 117 ARG A CA 1
ATOM 1004 C C . ARG A 1 117 ? 9.190 -1.212 -0.547 1.00 71.12 117 ARG A C 1
ATOM 1006 O O . ARG A 1 117 ? 9.395 -0.209 0.133 1.00 71.12 117 ARG A O 1
ATOM 1013 N N . LYS A 1 118 ? 9.076 -1.152 -1.872 1.00 67.94 118 LYS A N 1
ATOM 1014 C CA . LYS A 1 118 ? 9.021 0.097 -2.638 1.00 67.94 118 LYS A CA 1
ATOM 1015 C C . LYS A 1 118 ? 7.605 0.661 -2.681 1.00 67.94 118 LYS A C 1
ATOM 1017 O O . LYS A 1 118 ? 7.460 1.873 -2.673 1.00 67.94 118 LYS A O 1
ATOM 1022 N N . LEU A 1 119 ? 6.590 -0.196 -2.644 1.00 64.25 119 LEU A N 1
ATOM 1023 C CA . LEU A 1 119 ? 5.186 0.182 -2.517 1.00 64.25 119 LEU A CA 1
ATOM 1024 C C . LEU A 1 119 ? 4.787 0.505 -1.078 1.00 64.25 119 LEU A C 1
ATOM 1026 O O . LEU A 1 119 ? 3.929 1.355 -0.883 1.00 64.25 119 LEU A O 1
ATOM 1030 N N . PHE A 1 120 ? 5.409 -0.123 -0.081 1.00 66.56 120 PHE A N 1
ATOM 1031 C CA . PHE A 1 120 ? 5.043 -0.014 1.330 1.00 66.56 120 PHE A CA 1
ATOM 1032 C C . PHE A 1 120 ? 6.282 0.202 2.203 1.00 66.56 120 PHE A C 1
ATOM 1034 O O . PHE A 1 120 ? 7.258 -0.545 2.121 1.00 66.56 120 PHE A O 1
ATOM 1041 N N . THR A 1 121 ? 6.245 1.196 3.085 1.00 59.69 121 THR A N 1
ATOM 1042 C CA . THR A 1 121 ? 7.272 1.418 4.102 1.00 59.69 121 THR A CA 1
ATOM 1043 C C . THR A 1 121 ? 6.792 0.946 5.467 1.00 59.69 121 THR A C 1
ATOM 1045 O O . THR A 1 121 ? 5.664 1.195 5.897 1.00 59.69 121 THR A O 1
ATOM 1048 N N . LYS A 1 122 ? 7.701 0.273 6.178 1.00 54.62 122 LYS A N 1
ATOM 1049 C CA . LYS A 1 122 ? 7.567 0.055 7.613 1.00 54.62 122 LYS A CA 1
ATOM 1050 C C . LYS A 1 122 ? 7.916 1.369 8.298 1.00 54.62 122 LYS A C 1
ATOM 1052 O O . LYS A 1 122 ? 9.086 1.740 8.343 1.00 54.62 122 LYS A O 1
ATOM 1057 N N . GLU A 1 123 ? 6.922 2.078 8.804 1.00 55.16 123 GLU A N 1
ATOM 1058 C CA . GLU A 1 123 ? 7.170 3.170 9.734 1.00 55.16 123 GLU A CA 1
ATOM 1059 C C . GLU A 1 123 ? 7.029 2.594 11.148 1.00 55.16 123 GLU A C 1
ATOM 1061 O O . GLU A 1 123 ? 6.054 1.915 11.452 1.00 55.16 123 GLU A O 1
ATOM 1066 N N . ASN A 1 124 ? 7.996 2.849 12.031 1.00 49.53 124 ASN A N 1
ATOM 1067 C CA . ASN A 1 124 ? 7.850 2.551 13.463 1.00 49.53 124 ASN A CA 1
ATOM 1068 C C . ASN A 1 124 ? 6.921 3.582 14.147 1.00 49.53 124 ASN A C 1
ATOM 1070 O O . ASN A 1 124 ? 7.111 3.916 15.316 1.00 49.53 124 ASN A O 1
ATOM 1074 N N . SER A 1 125 ? 5.965 4.158 13.416 1.00 51.53 125 SER A N 1
ATOM 1075 C CA . SER A 1 125 ? 4.983 5.077 13.971 1.00 51.53 125 SER A CA 1
ATOM 1076 C C . SER A 1 125 ? 3.830 4.249 14.529 1.00 51.53 125 SER A C 1
ATOM 1078 O O . SER A 1 125 ? 3.156 3.492 13.832 1.00 51.53 125 SER A O 1
ATOM 1080 N N . VAL A 1 126 ? 3.633 4.344 15.840 1.00 52.72 126 VAL A N 1
ATOM 1081 C CA . VAL A 1 126 ? 2.442 3.798 16.4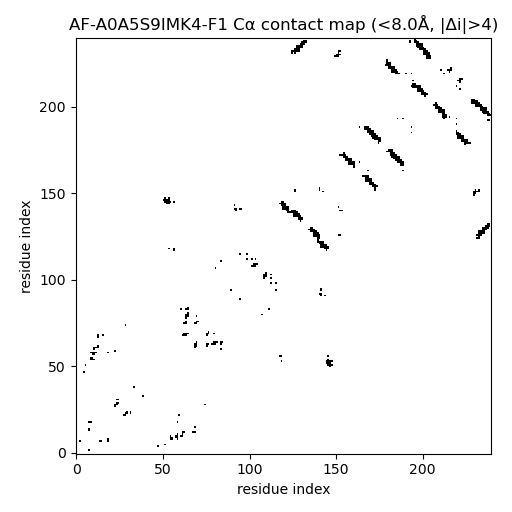89 1.00 52.72 126 VAL A CA 1
ATOM 1082 C C . VAL A 1 126 ? 1.269 4.662 16.035 1.00 52.72 126 VAL A C 1
ATOM 1084 O O . VAL A 1 126 ? 1.076 5.758 16.555 1.00 52.72 126 VAL A O 1
ATOM 1087 N N . ALA A 1 127 ? 0.537 4.208 15.018 1.00 61.59 127 ALA A N 1
ATOM 1088 C CA . ALA A 1 127 ? -0.618 4.931 14.494 1.00 61.59 127 ALA A CA 1
ATOM 1089 C C . ALA A 1 127 ? -1.791 4.874 15.481 1.00 61.59 127 ALA A C 1
ATOM 1091 O O . ALA A 1 127 ? -2.526 5.853 15.605 1.00 61.59 127 ALA A O 1
ATOM 1092 N N . PHE A 1 128 ? -1.914 3.768 16.228 1.00 71.50 128 PHE A N 1
ATOM 1093 C CA . PHE A 1 128 ? -2.985 3.575 17.199 1.00 71.50 128 PHE A CA 1
ATOM 1094 C C . PHE A 1 128 ? -2.505 2.970 18.510 1.00 71.50 128 PHE A C 1
ATOM 1096 O O . PHE A 1 128 ? -1.747 1.997 18.520 1.00 71.50 128 PHE A O 1
ATOM 1103 N N . LYS A 1 129 ? -3.019 3.514 19.611 1.00 79.56 129 LYS A N 1
ATOM 1104 C CA . LYS A 1 129 ? -2.930 2.916 20.941 1.00 79.56 129 LYS A CA 1
ATOM 1105 C C . LYS A 1 129 ? -4.322 2.647 21.484 1.00 79.56 129 LYS A C 1
ATOM 1107 O O . LYS A 1 129 ? -5.176 3.531 21.461 1.00 79.56 129 LYS A O 1
ATOM 1112 N N . LEU A 1 130 ? -4.538 1.437 21.980 1.00 79.44 130 LEU A N 1
ATOM 1113 C CA . LEU A 1 130 ? -5.692 1.100 22.803 1.00 79.44 130 LEU A CA 1
ATOM 1114 C C . LEU A 1 130 ? -5.229 1.031 24.248 1.00 79.44 130 LEU A C 1
ATOM 1116 O O . LEU A 1 130 ? -4.348 0.233 24.562 1.00 79.44 130 LEU A O 1
ATOM 1120 N N . CYS A 1 131 ? -5.831 1.845 25.104 1.00 77.88 131 CYS A N 1
ATOM 1121 C CA . CYS A 1 131 ? -5.531 1.890 26.525 1.00 77.88 131 CYS A CA 1
ATOM 1122 C C . CYS A 1 131 ? -6.793 1.520 27.305 1.00 77.88 131 CYS A C 1
ATOM 1124 O O . CYS A 1 131 ? -7.839 2.157 27.156 1.00 77.88 131 CYS A O 1
ATOM 1126 N N . HIS A 1 132 ? -6.704 0.504 28.156 1.00 74.19 132 HIS A N 1
ATOM 1127 C CA . HIS A 1 132 ? -7.741 0.182 29.133 1.00 74.19 132 HIS A CA 1
ATOM 1128 C C . HIS A 1 132 ? -7.077 -0.322 30.408 1.00 74.19 132 HIS A C 1
ATOM 1130 O O . HIS A 1 132 ? -6.424 -1.367 30.403 1.00 74.19 132 HIS A O 1
ATOM 1136 N N . LYS A 1 133 ? -7.252 0.424 31.504 1.00 72.75 133 LYS A N 1
ATOM 1137 C CA . LYS A 1 133 ? -6.539 0.180 32.770 1.00 72.75 133 LYS A CA 1
ATOM 1138 C C . LYS A 1 133 ? -5.023 0.089 32.524 1.00 72.75 133 LYS A C 1
ATOM 1140 O O . LYS A 1 133 ? -4.466 0.992 31.910 1.00 72.75 133 LYS A O 1
ATOM 1145 N N . ASP A 1 134 ? -4.397 -1.010 32.946 1.00 69.38 134 ASP A N 1
ATOM 1146 C CA . ASP A 1 134 ? -2.960 -1.280 32.817 1.00 69.38 134 ASP A CA 1
ATOM 1147 C C . ASP A 1 134 ? -2.575 -1.950 31.481 1.00 69.38 134 ASP A C 1
ATOM 1149 O O . ASP A 1 134 ? -1.433 -2.375 31.304 1.00 69.38 134 ASP A O 1
ATOM 1153 N N . G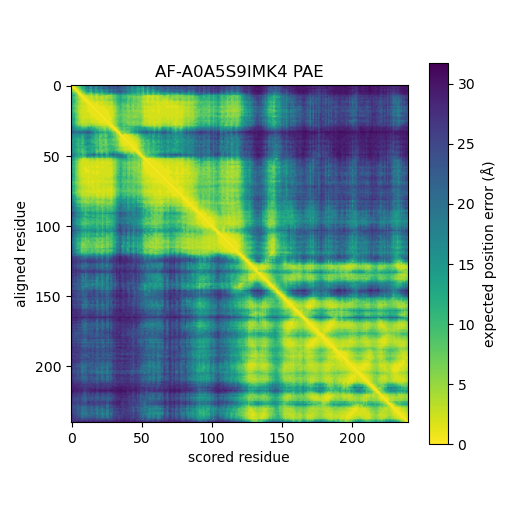LN A 1 135 ? -3.513 -2.090 30.537 1.00 72.38 135 GLN A N 1
ATOM 1154 C CA . GLN A 1 135 ? -3.260 -2.706 29.234 1.00 72.38 135 GLN A CA 1
ATOM 1155 C C . GLN A 1 135 ? -3.120 -1.644 28.141 1.00 72.38 135 GLN A C 1
ATOM 1157 O O . GLN A 1 135 ? -4.055 -0.886 27.874 1.00 72.38 135 GLN A O 1
ATOM 1162 N N . GLU A 1 136 ? -1.961 -1.641 27.475 1.00 77.44 136 GLU A N 1
ATOM 1163 C CA . GLU A 1 136 ? -1.701 -0.874 26.255 1.00 77.44 136 GLU A CA 1
ATOM 1164 C C . GLU A 1 136 ? -1.484 -1.839 25.083 1.00 77.44 136 GLU A C 1
ATOM 1166 O O . GLU A 1 136 ? -0.562 -2.657 25.097 1.00 77.44 136 GLU A O 1
ATOM 1171 N N . ILE A 1 137 ? -2.312 -1.727 24.044 1.00 75.50 137 ILE A N 1
ATOM 1172 C CA . ILE A 1 137 ? -2.098 -2.410 22.764 1.00 75.50 137 ILE A CA 1
ATOM 1173 C C . ILE A 1 137 ? -1.674 -1.363 21.742 1.00 75.50 137 ILE A C 1
ATOM 1175 O O . ILE A 1 137 ? -2.429 -0.444 21.420 1.00 75.50 137 ILE A O 1
ATOM 1179 N N . GLN A 1 138 ? -0.466 -1.519 21.208 1.00 73.88 138 GLN A N 1
ATOM 1180 C CA . GLN A 1 138 ? 0.033 -0.692 20.115 1.00 73.88 138 GLN A CA 1
ATOM 1181 C C . GLN A 1 138 ? -0.221 -1.388 18.783 1.00 73.88 138 GLN A C 1
ATOM 1183 O O . GLN A 1 138 ? 0.266 -2.494 18.548 1.00 73.88 138 GLN A O 1
ATOM 1188 N N . ILE A 1 139 ? -0.935 -0.716 17.884 1.00 70.69 139 ILE A N 1
ATOM 1189 C CA . ILE A 1 139 ? -1.153 -1.205 16.525 1.00 70.69 139 ILE A CA 1
ATOM 1190 C C . ILE A 1 139 ? -0.258 -0.400 15.581 1.00 70.69 139 ILE A C 1
ATOM 1192 O O . ILE A 1 139 ? -0.370 0.825 15.461 1.00 70.69 139 ILE A O 1
ATOM 1196 N N . GLN A 1 140 ? 0.662 -1.107 14.926 1.00 66.38 140 GLN A N 1
ATOM 1197 C CA . GLN A 1 140 ? 1.557 -0.546 13.917 1.00 66.38 140 GLN A CA 1
ATOM 1198 C C . GLN A 1 140 ? 0.935 -0.706 12.532 1.00 66.38 140 GLN A C 1
ATOM 1200 O O . GLN A 1 140 ? 0.555 -1.813 12.152 1.00 66.38 140 GLN A O 1
ATOM 1205 N N . ASN A 1 141 ? 0.894 0.380 11.760 1.00 58.78 141 ASN A N 1
ATOM 1206 C CA . ASN A 1 141 ? 0.425 0.347 10.379 1.00 58.78 141 ASN A CA 1
ATOM 1207 C C . ASN A 1 141 ? 1.583 0.449 9.393 1.00 58.78 141 ASN A C 1
ATOM 1209 O O . ASN A 1 141 ? 2.541 1.193 9.592 1.00 58.78 141 ASN A O 1
ATOM 1213 N N . TRP A 1 142 ? 1.471 -0.304 8.302 1.00 54.00 142 TRP A N 1
ATOM 1214 C CA . TRP A 1 142 ? 2.337 -0.138 7.143 1.00 54.00 142 TRP A CA 1
ATOM 1215 C C . TRP A 1 142 ? 1.810 1.034 6.325 1.00 54.00 142 TRP A C 1
ATOM 1217 O O . TRP A 1 142 ? 0.624 1.081 6.015 1.00 54.00 142 TRP A O 1
ATOM 1227 N N . LYS A 1 143 ? 2.677 1.989 5.981 1.00 55.72 143 LYS A N 1
ATOM 1228 C CA . LYS A 1 143 ? 2.309 3.076 5.070 1.00 55.72 143 LYS A CA 1
ATOM 1229 C C . LYS A 1 143 ? 2.577 2.635 3.643 1.00 55.72 143 LYS A C 1
ATOM 1231 O O . LYS A 1 143 ? 3.643 2.096 3.355 1.00 55.72 143 LYS A O 1
ATOM 1236 N N . VAL A 1 144 ? 1.664 2.924 2.724 1.00 54.03 144 VAL A N 1
ATOM 1237 C CA . VAL A 1 144 ? 1.994 2.894 1.295 1.00 54.03 144 VAL A CA 1
ATOM 1238 C C . VAL A 1 144 ? 3.002 4.018 1.035 1.00 54.03 144 VAL A C 1
ATOM 1240 O O . VAL A 1 144 ? 2.736 5.177 1.342 1.00 54.03 144 VAL A O 1
ATOM 1243 N N . LYS A 1 145 ? 4.173 3.694 0.482 1.00 50.53 145 LYS A N 1
ATOM 1244 C CA . LYS A 1 145 ? 5.220 4.655 0.093 1.00 50.53 145 LYS A CA 1
ATOM 1245 C C . LYS A 1 145 ? 4.756 5.610 -1.012 1.00 50.53 145 LYS A C 1
ATOM 1247 O O . LYS A 1 145 ? 5.354 6.654 -1.223 1.00 50.53 145 LYS A O 1
ATOM 1252 N N . ALA A 1 146 ? 3.670 5.261 -1.693 1.00 44.56 146 ALA A N 1
ATOM 1253 C CA . ALA A 1 146 ? 2.904 6.131 -2.567 1.00 44.56 146 ALA A CA 1
ATOM 1254 C C . ALA A 1 146 ? 2.557 7.471 -1.883 1.00 44.56 146 ALA A C 1
ATOM 1256 O O . ALA A 1 146 ? 1.532 7.596 -1.212 1.00 44.56 146 ALA A O 1
ATOM 1257 N N . ALA A 1 147 ? 3.405 8.483 -2.069 1.00 33.69 147 ALA A N 1
ATOM 1258 C CA . ALA A 1 147 ? 3.185 9.820 -1.542 1.00 33.69 147 ALA A CA 1
ATOM 1259 C C . ALA A 1 147 ? 1.863 10.396 -2.083 1.00 33.69 147 ALA A C 1
ATOM 1261 O O . ALA A 1 147 ? 1.675 10.515 -3.293 1.00 33.69 147 ALA A O 1
ATOM 1262 N N . GLY A 1 148 ? 0.937 10.716 -1.174 1.00 34.97 148 GLY A N 1
ATOM 1263 C CA . GLY A 1 148 ? -0.341 11.361 -1.498 1.00 34.97 148 GLY A CA 1
ATOM 1264 C C . GLY A 1 148 ? -1.477 11.084 -0.510 1.00 34.97 148 GLY A C 1
ATOM 1265 O O . GLY A 1 148 ? -2.389 11.895 -0.393 1.00 34.97 148 GLY A O 1
ATOM 1266 N N . THR A 1 149 ? -1.424 10.005 0.277 1.00 38.41 149 THR A N 1
ATOM 1267 C CA . THR A 1 149 ? -2.341 9.810 1.415 1.00 38.41 149 THR A CA 1
ATOM 1268 C C . THR A 1 149 ? -1.771 10.520 2.645 1.00 38.41 149 THR A C 1
ATOM 1270 O O . THR A 1 149 ? -1.128 9.939 3.515 1.00 38.41 149 THR A O 1
ATOM 1273 N N . HIS A 1 150 ? -1.956 11.839 2.703 1.00 41.69 150 HIS A N 1
ATOM 1274 C CA . HIS A 1 150 ? -1.386 12.738 3.720 1.00 41.69 150 HIS A CA 1
ATOM 1275 C C . HIS A 1 150 ? -1.852 12.518 5.172 1.00 41.69 150 HIS A C 1
ATOM 1277 O O . HIS A 1 150 ? -1.550 13.346 6.031 1.00 41.69 150 HIS A O 1
ATOM 1283 N N . LEU A 1 151 ? -2.562 11.433 5.474 1.00 47.97 151 LEU A N 1
ATOM 1284 C CA . LEU A 1 151 ? -3.357 11.339 6.696 1.00 47.97 151 LEU A CA 1
ATOM 1285 C C . LEU A 1 151 ? -2.775 10.410 7.759 1.00 47.97 151 LEU A C 1
ATOM 1287 O O . LEU A 1 151 ? -3.212 10.475 8.899 1.00 47.97 151 LEU A O 1
ATOM 1291 N N . GLY A 1 152 ? -1.749 9.615 7.434 1.00 50.09 152 GLY A N 1
ATOM 1292 C CA . GLY A 1 152 ? -1.025 8.813 8.432 1.00 50.09 152 GLY A CA 1
ATOM 1293 C C . GLY A 1 152 ? -1.864 7.741 9.139 1.00 50.09 152 GLY A C 1
ATOM 1294 O O . GLY A 1 152 ? -1.363 7.092 10.051 1.00 50.09 152 GLY A O 1
ATOM 1295 N N . ILE A 1 153 ? -3.110 7.553 8.705 1.00 55.81 153 ILE A N 1
ATOM 1296 C CA . ILE A 1 153 ? -4.145 6.734 9.328 1.00 55.81 153 ILE A CA 1
ATOM 1297 C C . ILE A 1 153 ? -4.850 5.955 8.202 1.00 55.81 153 ILE A C 1
ATOM 1299 O O . ILE A 1 153 ? -5.130 6.546 7.156 1.00 55.81 153 ILE A O 1
ATOM 1303 N N . PRO A 1 154 ? -5.098 4.644 8.370 1.00 57.16 154 PRO A N 1
ATOM 1304 C CA . PRO A 1 154 ? -5.874 3.840 7.427 1.00 57.16 154 PRO A CA 1
ATOM 1305 C C . PRO A 1 154 ? -7.347 4.271 7.396 1.00 57.16 154 PRO A C 1
ATOM 1307 O O . PRO A 1 154 ? -7.856 4.814 8.368 1.00 57.16 154 PRO A O 1
ATOM 1310 N N . THR A 1 155 ? -8.065 3.954 6.316 1.00 63.22 155 THR A N 1
ATOM 1311 C CA . THR A 1 155 ? -9.524 4.176 6.223 1.00 63.22 155 THR A CA 1
ATOM 1312 C C . THR A 1 155 ? -10.314 3.332 7.221 1.00 63.22 155 THR A C 1
ATOM 1314 O O . THR A 1 155 ? -11.382 3.733 7.671 1.00 63.22 155 THR A O 1
ATOM 1317 N N . THR A 1 156 ? -9.790 2.166 7.600 1.00 68.31 156 THR A N 1
ATOM 1318 C CA . THR A 1 156 ? -10.390 1.304 8.620 1.00 68.31 156 THR A CA 1
ATOM 1319 C C . THR A 1 156 ? -9.323 0.606 9.449 1.00 68.31 156 THR A C 1
ATOM 1321 O O . THR A 1 156 ? -8.309 0.170 8.904 1.00 68.31 156 THR A O 1
ATOM 1324 N N . GLN A 1 157 ? -9.580 0.418 10.739 1.00 73.88 157 GLN A N 1
ATOM 1325 C CA . GLN A 1 157 ? -8.725 -0.331 11.650 1.00 73.88 157 GLN A CA 1
ATOM 1326 C C . GLN A 1 157 ? -9.570 -1.305 12.472 1.00 73.88 157 GLN A C 1
ATOM 1328 O O . GLN A 1 157 ? -10.368 -0.893 13.314 1.00 73.88 157 GLN A O 1
ATOM 1333 N N . LYS A 1 158 ? -9.368 -2.610 12.255 1.00 74.31 158 LYS A N 1
ATOM 1334 C CA . LYS A 1 158 ? -9.905 -3.633 13.161 1.00 74.31 158 LYS A CA 1
ATOM 1335 C C . LYS A 1 158 ? -9.167 -3.559 14.491 1.00 74.31 158 LYS A C 1
ATOM 1337 O O . LYS A 1 158 ? -7.937 -3.465 14.506 1.00 74.31 158 LYS A O 1
ATOM 1342 N N . LEU A 1 159 ? -9.915 -3.605 15.581 1.00 75.75 159 LEU A N 1
ATOM 1343 C CA . LEU A 1 159 ? -9.378 -3.651 16.931 1.00 75.75 159 LEU A CA 1
ATOM 1344 C C . LEU A 1 159 ? -9.476 -5.080 17.468 1.00 75.75 159 LEU A C 1
ATOM 1346 O O . LEU A 1 159 ? -10.346 -5.846 17.057 1.00 75.75 159 LEU A O 1
ATOM 1350 N N . ASP A 1 160 ? -8.558 -5.441 18.359 1.00 70.00 160 ASP A N 1
ATOM 1351 C CA . ASP A 1 160 ? -8.443 -6.809 18.858 1.00 70.00 160 ASP A CA 1
ATOM 1352 C C . ASP A 1 160 ? -9.696 -7.226 19.649 1.00 70.00 160 ASP A C 1
ATOM 1354 O O . ASP A 1 160 ? -10.041 -6.607 20.655 1.00 70.00 160 ASP A O 1
ATOM 1358 N N . ALA A 1 161 ? -10.371 -8.292 19.210 1.00 60.97 161 ALA A N 1
ATOM 1359 C CA . ALA A 1 161 ? -11.563 -8.828 19.866 1.00 60.97 161 ALA A CA 1
ATOM 1360 C C . ALA A 1 161 ? -11.281 -9.327 21.295 1.00 60.97 161 ALA A C 1
ATOM 1362 O O . ALA A 1 161 ? -12.191 -9.327 22.129 1.00 60.97 161 ALA A O 1
ATOM 1363 N N . ALA A 1 162 ? -10.029 -9.695 21.606 1.00 65.44 162 ALA A N 1
ATOM 1364 C CA . ALA A 1 162 ? -9.612 -10.058 22.961 1.00 65.44 162 ALA A CA 1
ATOM 1365 C C . ALA A 1 162 ? -9.760 -8.883 23.943 1.00 65.44 162 ALA A C 1
ATOM 1367 O O . ALA A 1 162 ? -10.050 -9.092 25.117 1.00 65.44 162 ALA A O 1
ATOM 1368 N N . PHE A 1 163 ? -9.639 -7.645 23.455 1.00 68.75 163 PHE A N 1
ATOM 1369 C CA . PHE A 1 163 ? -9.833 -6.433 24.251 1.00 68.75 163 PHE A CA 1
ATOM 1370 C C . PHE A 1 163 ? -11.319 -6.128 24.514 1.00 68.75 163 PHE A C 1
ATOM 1372 O O . PHE A 1 163 ? -11.659 -5.536 25.536 1.00 68.75 163 PHE A O 1
ATOM 1379 N N . PHE A 1 164 ? -12.220 -6.542 23.615 1.00 69.56 164 PHE A N 1
ATOM 1380 C CA . PHE A 1 164 ? -13.654 -6.216 23.674 1.00 69.56 164 PHE A CA 1
ATOM 1381 C C . PHE A 1 164 ? -14.558 -7.385 24.094 1.00 69.56 164 PHE A C 1
ATOM 1383 O O . PHE A 1 164 ? -15.781 -7.238 24.083 1.00 69.56 164 PHE A O 1
ATOM 1390 N N . GLY A 1 165 ? -13.987 -8.527 24.490 1.00 63.75 165 GLY A N 1
ATOM 1391 C CA . GLY A 1 165 ? -14.756 -9.680 24.963 1.00 63.75 165 GLY A CA 1
ATOM 1392 C C . GLY A 1 165 ? -15.626 -10.305 23.869 1.00 63.75 165 GLY A C 1
ATOM 1393 O O . GLY A 1 165 ? -16.836 -10.415 24.045 1.00 63.75 165 GLY A O 1
ATOM 1394 N N . GLU A 1 166 ? -14.989 -10.703 22.759 1.00 57.44 166 GLU A N 1
ATOM 1395 C CA . GLU A 1 166 ? -15.537 -11.503 21.639 1.00 57.44 166 GLU A CA 1
ATOM 1396 C C . GLU A 1 166 ? -16.310 -10.752 20.539 1.00 57.44 166 GLU A C 1
ATOM 1398 O O . GLU A 1 166 ? -16.617 -11.345 19.506 1.00 57.44 166 GLU A O 1
ATOM 1403 N N . GLN A 1 167 ? -16.577 -9.450 20.678 1.00 66.50 167 GLN A N 1
ATOM 1404 C CA . GLN A 1 167 ? -17.127 -8.648 19.574 1.00 66.50 167 GLN A CA 1
ATOM 1405 C C . GLN A 1 167 ? -16.006 -7.966 18.781 1.00 66.50 167 GLN A C 1
ATOM 1407 O O . GLN A 1 167 ? -15.172 -7.265 19.355 1.00 66.50 167 GLN A O 1
ATOM 1412 N N . GLU A 1 168 ? -15.988 -8.155 17.454 1.00 67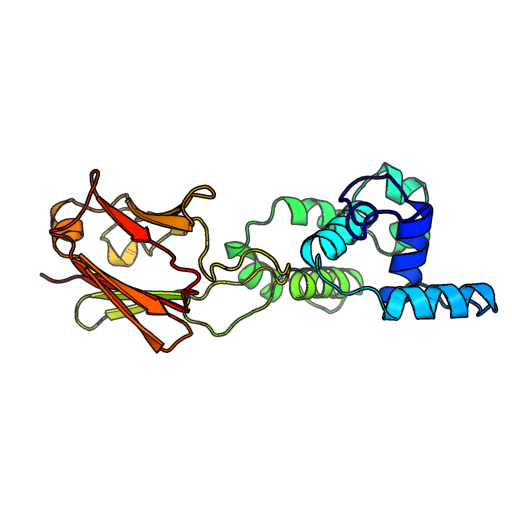.44 168 GLU A N 1
ATOM 1413 C CA . GLU A 1 168 ? -15.095 -7.387 16.580 1.00 67.44 168 GLU A CA 1
ATOM 1414 C C . GLU A 1 168 ? -15.462 -5.901 16.670 1.00 67.44 168 GLU A C 1
ATOM 1416 O O . GLU A 1 168 ? -16.592 -5.501 16.378 1.00 67.44 168 GLU A O 1
ATOM 1421 N N . ALA A 1 169 ? -14.490 -5.081 17.057 1.00 77.25 169 ALA A N 1
ATOM 1422 C CA . ALA A 1 169 ? -14.611 -3.635 17.030 1.00 77.25 169 ALA A CA 1
ATOM 1423 C C . ALA A 1 169 ? -13.870 -3.078 15.813 1.00 77.25 169 ALA A C 1
ATOM 1425 O O . ALA A 1 169 ? -12.777 -3.532 15.456 1.00 77.25 169 ALA A O 1
ATOM 1426 N N . LEU A 1 170 ? -14.471 -2.080 15.172 1.00 82.12 170 LEU A N 1
ATOM 1427 C CA . LEU A 1 170 ? -13.936 -1.465 13.964 1.00 82.12 170 LEU A CA 1
ATOM 1428 C C . LEU A 1 170 ? -13.892 0.047 14.139 1.00 82.12 170 LEU A C 1
ATOM 1430 O O . LEU A 1 170 ? -14.906 0.665 14.456 1.00 82.12 170 LEU A O 1
ATOM 1434 N N . LEU A 1 171 ? -12.724 0.635 13.902 1.00 79.81 171 LEU A N 1
ATOM 1435 C CA . LEU A 1 171 ? -12.595 2.066 13.666 1.00 79.81 171 LEU A CA 1
ATOM 1436 C C . LEU A 1 171 ? -12.683 2.345 12.171 1.00 79.81 171 LEU A C 1
ATOM 1438 O O . LEU A 1 171 ? -11.971 1.708 11.394 1.00 79.81 171 LEU A O 1
ATOM 1442 N N . THR A 1 172 ? -13.505 3.308 11.778 1.00 79.50 172 THR A N 1
ATOM 1443 C CA . THR A 1 172 ? -13.557 3.834 10.410 1.00 79.50 172 THR A CA 1
ATOM 1444 C C . THR A 1 172 ? -13.154 5.303 10.395 1.00 79.50 172 THR A C 1
ATOM 1446 O O . THR A 1 172 ? -13.368 6.027 11.367 1.00 79.50 172 THR A O 1
ATOM 1449 N N . PHE A 1 173 ? -12.519 5.713 9.301 1.00 74.75 173 PHE A N 1
ATOM 1450 C CA . PHE A 1 173 ? -11.995 7.052 9.068 1.00 74.75 173 PHE A CA 1
ATOM 1451 C C . PHE A 1 173 ? -12.528 7.537 7.727 1.00 74.75 173 PHE A C 1
ATOM 1453 O O . PHE A 1 173 ? -11.978 7.225 6.667 1.00 74.75 173 PHE A O 1
ATOM 1460 N N . ASP A 1 174 ? -13.616 8.293 7.786 1.00 74.44 174 ASP A N 1
ATOM 1461 C CA . ASP A 1 174 ? -14.296 8.815 6.612 1.00 74.44 174 ASP A CA 1
ATOM 1462 C C . ASP A 1 174 ? -13.854 10.258 6.379 1.00 74.44 174 ASP A C 1
ATOM 1464 O O . ASP A 1 174 ? -14.172 11.175 7.140 1.00 74.44 174 ASP A O 1
ATOM 1468 N N . HIS A 1 175 ? -13.063 10.449 5.327 1.00 69.50 175 HIS A N 1
ATOM 1469 C CA . HIS A 1 175 ? -12.504 11.744 4.966 1.00 69.50 175 HIS A CA 1
ATOM 1470 C C . HIS A 1 175 ? -13.445 12.501 4.037 1.00 69.50 175 HIS A C 1
ATOM 1472 O O . HIS A 1 175 ? -13.789 12.022 2.955 1.00 69.50 175 HIS A O 1
ATOM 1478 N N . SER A 1 176 ? -13.788 13.726 4.417 1.00 64.44 176 SER A N 1
ATOM 1479 C CA . SER A 1 176 ? -14.485 14.650 3.538 1.00 64.44 176 SER A CA 1
ATOM 1480 C C . SER A 1 176 ? -13.475 15.451 2.722 1.00 64.44 176 SER A C 1
ATOM 1482 O O . SER A 1 176 ? -12.633 16.179 3.250 1.00 64.44 176 SER A O 1
ATOM 1484 N N . VAL A 1 177 ? -13.571 15.323 1.400 1.00 58.78 177 VAL A N 1
ATOM 1485 C CA . VAL A 1 177 ? -12.735 16.073 0.448 1.00 58.78 177 VAL A CA 1
ATOM 1486 C C . VAL A 1 177 ? -13.161 17.547 0.370 1.00 58.78 177 VAL A C 1
ATOM 1488 O O . VAL A 1 177 ? -12.381 18.389 -0.061 1.00 58.78 177 VAL A O 1
ATOM 1491 N N . TYR A 1 178 ? -14.386 17.870 0.791 1.00 62.72 178 TYR A N 1
ATOM 1492 C CA . TYR A 1 178 ? -14.981 19.195 0.610 1.00 62.72 178 TYR A CA 1
ATOM 1493 C C . TYR A 1 178 ? -14.585 20.201 1.691 1.00 62.72 178 TYR A C 1
ATOM 1495 O O . TYR A 1 178 ? -14.400 21.376 1.389 1.00 62.72 178 TYR A O 1
ATOM 1503 N N . ASP A 1 179 ? -14.463 19.753 2.939 1.00 69.12 179 ASP A N 1
ATOM 1504 C CA . ASP A 1 179 ? -14.211 20.619 4.098 1.00 69.12 179 ASP A CA 1
ATOM 1505 C C . ASP A 1 179 ? -12.980 20.195 4.912 1.00 69.12 179 ASP A C 1
ATOM 1507 O O . ASP A 1 179 ? -12.772 20.682 6.022 1.00 69.12 179 ASP A O 1
ATOM 1511 N N . GLU A 1 180 ? -12.168 19.287 4.359 1.00 67.81 180 GLU A N 1
ATOM 1512 C CA . GLU A 1 180 ? -10.992 18.710 5.015 1.00 67.81 180 GLU A CA 1
ATOM 1513 C C . GLU A 1 180 ? -11.328 18.100 6.395 1.00 67.81 180 GLU A C 1
ATOM 1515 O O . GLU A 1 180 ? -10.479 18.030 7.279 1.00 67.81 180 GLU A O 1
ATOM 1520 N N . SER A 1 181 ? -12.563 17.651 6.638 1.00 76.50 181 SER A N 1
ATOM 1521 C CA . SER A 1 181 ? -12.914 16.982 7.894 1.00 76.50 181 SER A CA 1
ATOM 1522 C C . SER A 1 181 ? -12.658 15.473 7.850 1.00 76.50 181 SER A C 1
ATOM 1524 O O . SER A 1 181 ? -12.560 14.849 6.788 1.00 76.50 181 SER A O 1
ATOM 1526 N N . ILE A 1 182 ? -12.518 14.877 9.032 1.00 76.31 182 ILE A N 1
ATOM 1527 C CA . ILE A 1 182 ? -12.437 13.430 9.235 1.00 76.31 182 ILE A CA 1
ATOM 1528 C C . ILE A 1 182 ? -13.512 13.050 10.230 1.00 76.31 182 ILE A C 1
ATOM 1530 O O . ILE A 1 182 ? -13.507 13.530 11.363 1.00 76.31 182 ILE A O 1
ATOM 1534 N N . CYS A 1 183 ? -14.396 12.154 9.822 1.00 81.62 183 CYS A N 1
ATOM 1535 C CA . CYS A 1 183 ? -15.264 11.447 10.741 1.00 81.62 183 CYS A CA 1
ATOM 1536 C C . CYS A 1 183 ? -14.553 10.171 11.197 1.00 81.62 183 CYS A C 1
ATOM 1538 O O . CYS A 1 183 ? -14.136 9.352 10.379 1.00 81.62 183 CYS A O 1
ATOM 1540 N N . ILE A 1 184 ? -14.378 10.025 12.505 1.00 83.31 184 ILE A N 1
ATOM 1541 C CA . ILE A 1 184 ? -13.787 8.847 13.135 1.00 83.31 184 ILE A CA 1
ATOM 1542 C C . ILE A 1 184 ? -14.918 8.105 13.832 1.00 83.31 184 ILE A C 1
ATOM 1544 O O . ILE A 1 184 ? -15.496 8.646 14.772 1.00 83.31 184 ILE A O 1
ATOM 1548 N N . SER A 1 185 ? -15.234 6.880 13.420 1.00 83.12 185 SER A N 1
ATOM 1549 C CA . SER A 1 185 ? -16.353 6.121 13.993 1.00 83.12 185 SER A CA 1
ATOM 1550 C C . SER A 1 185 ? -15.892 4.822 14.628 1.00 83.12 185 SER A C 1
ATOM 1552 O O . SER A 1 185 ? -15.143 4.062 14.023 1.00 83.12 185 SER A O 1
ATOM 1554 N N . LEU A 1 186 ? -16.379 4.537 15.838 1.00 85.56 186 LEU A N 1
ATOM 1555 C CA . LEU A 1 186 ? -16.155 3.276 16.544 1.00 85.56 186 LEU A CA 1
ATOM 1556 C C . LEU A 1 186 ? -17.415 2.403 16.484 1.00 85.56 186 LEU A C 1
ATOM 1558 O O . LEU A 1 186 ? -18.428 2.685 17.133 1.00 85.56 186 LEU A O 1
ATOM 1562 N N . GLN A 1 187 ? -17.333 1.316 15.723 1.00 82.75 187 GLN A N 1
ATOM 1563 C CA . GLN A 1 187 ? -18.413 0.363 15.469 1.00 82.75 187 GLN A CA 1
ATOM 1564 C C . GLN A 1 187 ? -18.173 -0.973 16.186 1.00 82.75 187 GLN A C 1
ATOM 1566 O O . GLN A 1 187 ? -17.053 -1.291 16.581 1.00 82.75 187 GLN A O 1
ATOM 1571 N N . GLY A 1 188 ? -19.241 -1.757 16.370 1.00 78.94 188 GLY A N 1
ATOM 1572 C CA . GLY A 1 188 ? -19.183 -3.090 16.993 1.00 78.94 188 GLY A CA 1
ATOM 1573 C C . GLY A 1 188 ? -19.093 -3.094 18.526 1.00 78.94 188 GLY A C 1
ATOM 1574 O O . GLY A 1 188 ? -19.247 -4.141 19.144 1.00 78.94 188 GLY A O 1
ATOM 1575 N N . VAL A 1 189 ? -18.918 -1.927 19.160 1.00 78.38 189 VAL A N 1
ATOM 1576 C CA . VAL A 1 189 ? -18.756 -1.801 20.618 1.00 78.38 189 VAL A CA 1
ATOM 1577 C C . VAL A 1 189 ? -20.068 -1.412 21.314 1.00 78.38 189 VAL A C 1
ATOM 1579 O O . VAL A 1 189 ? -20.825 -0.549 20.850 1.00 78.38 189 VAL A O 1
ATOM 1582 N N . ARG A 1 190 ? -20.326 -1.988 22.498 1.00 79.31 190 ARG A N 1
ATOM 1583 C CA . ARG A 1 190 ? -21.480 -1.641 23.350 1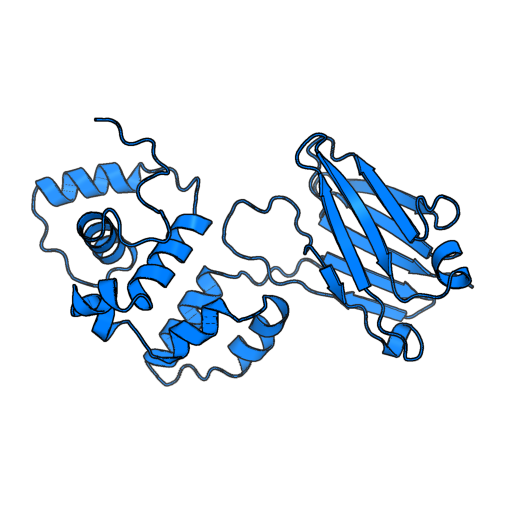.00 79.31 190 ARG A CA 1
ATOM 1584 C C . ARG A 1 190 ? -21.537 -0.135 23.636 1.00 79.31 190 ARG A C 1
ATOM 1586 O O . ARG A 1 190 ? -20.522 0.499 23.919 1.00 79.31 190 ARG A O 1
ATOM 1593 N N . GLN A 1 191 ? -22.743 0.439 23.640 1.00 78.19 191 GLN A N 1
ATOM 1594 C CA . GLN A 1 191 ? -22.955 1.880 23.857 1.00 78.19 191 GLN A CA 1
ATOM 1595 C C . GLN A 1 191 ? -22.316 2.392 25.158 1.00 78.19 191 GLN A C 1
ATOM 1597 O O . GLN A 1 191 ? -21.688 3.446 25.160 1.00 78.19 191 GLN A O 1
ATOM 1602 N N . LYS A 1 192 ? -22.406 1.621 26.250 1.00 79.00 192 LYS A N 1
ATOM 1603 C CA . LYS A 1 192 ? -21.800 1.973 27.543 1.00 79.00 192 LYS A CA 1
ATOM 1604 C C . LYS A 1 192 ? -20.282 2.180 27.451 1.00 79.00 192 LYS A C 1
ATOM 1606 O O . LYS A 1 192 ? -19.772 3.110 28.061 1.00 79.00 192 LYS A O 1
ATOM 1611 N N . MET A 1 193 ? -19.577 1.346 26.685 1.00 78.56 193 MET A N 1
ATOM 1612 C CA . MET A 1 193 ? -18.131 1.488 26.478 1.00 78.56 193 MET A CA 1
ATOM 1613 C C . MET A 1 193 ? -17.807 2.676 25.572 1.00 78.56 193 MET A C 1
ATOM 1615 O O . MET A 1 193 ? -16.867 3.406 25.851 1.00 78.56 193 MET A O 1
ATOM 1619 N N . ARG A 1 194 ? -18.618 2.923 24.535 1.00 78.31 194 ARG A N 1
ATOM 1620 C CA . ARG A 1 194 ? -18.461 4.099 23.661 1.00 78.31 194 ARG A CA 1
ATOM 1621 C C . ARG A 1 194 ? -18.579 5.413 24.440 1.00 78.31 194 ARG A C 1
ATOM 1623 O O . ARG A 1 194 ? -17.737 6.286 24.287 1.00 78.31 194 ARG A O 1
ATOM 1630 N N . LEU A 1 195 ? -19.550 5.515 25.351 1.00 79.69 195 LEU A N 1
ATOM 1631 C CA . LEU A 1 195 ? -19.714 6.674 26.246 1.00 79.69 195 LEU A CA 1
ATOM 1632 C C . LEU A 1 195 ? -18.550 6.863 27.232 1.00 79.69 195 LEU A C 1
ATOM 1634 O O . LEU A 1 195 ? -18.394 7.937 27.814 1.00 79.69 195 LEU A O 1
ATOM 1638 N N . ARG A 1 196 ? -17.758 5.811 27.437 1.00 81.38 196 ARG A N 1
ATOM 1639 C CA . ARG A 1 196 ? -16.622 5.750 28.356 1.00 81.38 196 ARG A CA 1
ATOM 1640 C C . ARG A 1 196 ? -15.279 5.665 27.632 1.00 81.38 196 ARG A C 1
ATOM 1642 O O . ARG A 1 196 ? -14.287 5.213 28.194 1.00 81.38 196 ARG A O 1
ATOM 1649 N N . CYS A 1 197 ? -15.276 6.054 26.366 1.00 84.44 197 CYS A N 1
ATOM 1650 C CA . CYS A 1 197 ? -14.094 6.095 25.537 1.00 84.44 197 CYS A CA 1
ATOM 1651 C C . CYS A 1 197 ? -13.676 7.546 25.333 1.00 84.44 197 CYS A C 1
ATOM 1653 O O . CYS A 1 197 ? -14.513 8.401 25.048 1.00 84.44 197 CYS A O 1
ATOM 1655 N N . ASN A 1 198 ? -12.383 7.798 25.438 1.00 87.62 198 ASN A N 1
ATOM 1656 C CA . ASN A 1 198 ? -11.751 9.047 25.084 1.00 87.62 198 ASN A CA 1
ATOM 1657 C C . ASN A 1 198 ? -10.856 8.850 23.876 1.00 87.62 198 ASN A C 1
ATOM 1659 O O . ASN A 1 198 ? -9.894 8.085 23.932 1.00 87.62 198 ASN A O 1
ATOM 1663 N N . LEU A 1 199 ? -11.152 9.584 22.812 1.00 87.50 199 LEU A N 1
ATOM 1664 C CA . LEU A 1 199 ? -10.330 9.649 21.619 1.00 87.50 199 LEU A CA 1
ATOM 1665 C C . LEU A 1 199 ? -9.340 10.804 21.778 1.00 87.50 199 LEU A C 1
ATOM 1667 O O . LEU A 1 199 ? -9.737 11.967 21.760 1.00 87.50 199 LEU A O 1
ATOM 1671 N N . ARG A 1 200 ? -8.051 10.499 21.909 1.00 89.31 200 ARG A N 1
ATOM 1672 C CA . ARG A 1 200 ? -6.975 11.492 21.844 1.00 89.31 200 ARG A CA 1
ATOM 1673 C C . ARG A 1 200 ? -6.313 11.431 20.478 1.00 89.31 200 ARG A C 1
ATOM 1675 O O . ARG A 1 200 ? -5.883 10.371 20.032 1.00 89.31 200 ARG A O 1
ATOM 1682 N N . VAL A 1 201 ? -6.187 12.580 19.834 1.00 86.06 201 VAL A N 1
ATOM 1683 C CA . VAL A 1 201 ? -5.534 12.744 18.539 1.00 86.06 201 VAL A CA 1
ATOM 1684 C C . VAL A 1 201 ? -4.261 13.556 18.742 1.00 86.06 201 VAL A C 1
ATOM 1686 O O . VAL A 1 201 ? -4.303 14.718 19.141 1.00 86.06 201 VAL A O 1
ATOM 1689 N N . ASN A 1 202 ? -3.113 12.942 18.467 1.00 85.38 202 ASN A N 1
ATOM 1690 C CA . ASN A 1 202 ? -1.808 13.592 18.521 1.00 85.38 202 ASN A CA 1
ATOM 1691 C C . ASN A 1 202 ? -1.402 14.027 17.115 1.00 85.38 202 ASN A C 1
ATOM 1693 O O . ASN A 1 202 ? -1.399 13.212 16.192 1.00 85.38 202 ASN A O 1
ATOM 1697 N N . PHE A 1 203 ? -0.989 15.277 16.938 1.00 82.56 203 PHE A N 1
ATOM 1698 C CA . PHE A 1 203 ? -0.583 15.814 15.640 1.00 82.56 203 PHE A CA 1
ATOM 1699 C C . PHE A 1 203 ? 0.943 15.921 15.509 1.00 82.56 203 PHE A C 1
ATOM 1701 O O . PHE A 1 203 ? 1.685 16.000 16.488 1.00 82.56 203 PHE A O 1
ATOM 1708 N N . HIS A 1 204 ? 1.440 15.949 14.271 1.00 76.50 204 HIS A N 1
ATOM 1709 C CA . HIS A 1 204 ? 2.878 16.053 13.984 1.00 76.50 204 HIS A CA 1
ATOM 1710 C C . HIS A 1 204 ? 3.512 17.378 14.427 1.00 76.50 204 HIS A C 1
ATOM 1712 O O . HIS A 1 204 ? 4.710 17.420 14.689 1.00 76.50 204 HIS A O 1
ATOM 1718 N N . ASN A 1 205 ? 2.721 18.445 14.527 1.00 79.94 205 ASN A N 1
ATOM 1719 C CA . ASN A 1 205 ? 3.143 19.747 15.051 1.00 79.94 205 ASN A CA 1
ATOM 1720 C C . ASN A 1 205 ? 3.222 19.780 16.595 1.00 79.94 205 ASN A C 1
ATOM 1722 O O . ASN A 1 205 ? 3.465 20.842 17.157 1.00 79.94 205 ASN A O 1
ATOM 1726 N N . GLY A 1 206 ? 2.969 18.656 17.276 1.00 82.00 206 GLY A N 1
ATOM 1727 C CA . GLY A 1 206 ? 2.977 18.555 18.735 1.00 82.00 206 GLY A CA 1
ATOM 1728 C C . GLY A 1 206 ? 1.662 18.942 19.415 1.00 82.00 206 GLY A C 1
ATOM 1729 O O . GLY A 1 206 ? 1.546 18.743 20.619 1.00 82.00 206 GLY A O 1
ATOM 1730 N N . THR A 1 207 ? 0.659 19.446 18.683 1.00 86.00 207 THR A N 1
ATOM 1731 C CA . THR A 1 207 ? -0.660 19.720 19.276 1.00 86.00 207 THR A CA 1
ATOM 1732 C C . THR A 1 207 ? -1.413 18.424 19.560 1.00 86.00 207 THR A C 1
ATOM 1734 O O . THR A 1 207 ? -1.202 17.416 18.880 1.00 86.00 207 THR A O 1
ATOM 1737 N N . GLN A 1 208 ? -2.318 18.468 20.533 1.00 89.06 208 GLN A N 1
ATOM 1738 C CA . GLN A 1 208 ? -3.164 17.347 20.933 1.00 89.06 208 GLN A CA 1
ATOM 1739 C C . GLN A 1 208 ? -4.615 17.811 21.025 1.00 89.06 208 GLN A C 1
ATOM 1741 O O . GLN A 1 208 ? -4.877 18.927 21.473 1.00 89.06 208 GLN A O 1
ATOM 1746 N N . GLU A 1 209 ? -5.544 16.957 20.607 1.00 88.31 209 GLU A N 1
ATOM 1747 C CA . GLU A 1 209 ? -6.981 17.167 20.789 1.00 88.31 209 GLU A CA 1
ATOM 1748 C C . GLU A 1 209 ? -7.610 15.938 21.438 1.00 88.31 209 GLU A C 1
ATOM 1750 O O . GLU A 1 209 ? -7.239 14.807 21.126 1.00 88.31 209 GLU A O 1
ATOM 1755 N N . GLU A 1 210 ? -8.555 16.160 22.348 1.00 88.44 210 GLU A N 1
ATOM 1756 C CA . GLU A 1 210 ? -9.263 15.098 23.056 1.00 88.44 210 GLU A CA 1
ATOM 1757 C C . GLU A 1 210 ? -10.768 15.220 22.845 1.00 88.44 210 GLU A C 1
ATOM 1759 O O . GLU A 1 210 ? -11.357 16.288 23.018 1.00 88.44 210 GLU A O 1
ATOM 1764 N N . PHE A 1 211 ? -11.390 14.093 22.516 1.00 85.31 211 PHE A N 1
ATOM 1765 C CA . PHE A 1 211 ? -12.820 13.970 22.312 1.00 85.31 211 PHE A CA 1
ATOM 1766 C C . PHE A 1 211 ? -13.377 12.933 23.275 1.00 85.31 211 PHE A C 1
ATOM 1768 O O . PHE A 1 211 ? -12.953 11.775 23.303 1.00 85.31 211 PHE A O 1
ATOM 1775 N N . PHE A 1 212 ? -14.354 13.356 24.070 1.00 81.62 212 PHE A N 1
ATOM 1776 C CA . PHE A 1 212 ? -14.973 12.506 25.074 1.00 81.62 212 PHE A CA 1
ATOM 1777 C C . PHE A 1 212 ? -16.135 11.721 24.472 1.00 81.62 212 PHE A C 1
ATOM 1779 O O . PHE A 1 212 ? -16.928 12.255 23.699 1.00 81.62 212 PHE A O 1
ATOM 1786 N N . GLY A 1 213 ? -16.307 10.472 24.893 1.00 71.44 213 GLY A N 1
ATOM 1787 C CA . GLY A 1 213 ? -17.398 9.601 24.452 1.00 71.44 213 GLY A CA 1
ATOM 1788 C C . GLY A 1 213 ? -18.797 10.145 24.764 1.00 71.44 213 GLY A C 1
ATOM 1789 O O . GLY A 1 213 ? -19.774 9.796 24.113 1.00 71.44 213 GLY A O 1
ATOM 1790 N N . LYS A 1 214 ? -18.928 11.054 25.735 1.00 68.69 214 LYS A N 1
ATOM 1791 C CA . LYS A 1 214 ? -20.195 11.758 26.004 1.00 68.69 214 LYS A CA 1
ATOM 1792 C C . LYS A 1 214 ? -20.574 12.768 24.911 1.00 68.69 214 LYS A C 1
ATOM 1794 O O . LYS A 1 214 ? -21.738 13.135 24.830 1.00 68.69 214 LYS A O 1
ATOM 1799 N N . ALA A 1 215 ? -19.612 13.196 24.095 1.00 64.19 215 ALA A N 1
ATOM 1800 C CA . ALA A 1 215 ? -19.794 14.121 22.979 1.00 64.19 215 ALA A CA 1
ATOM 1801 C C . ALA A 1 215 ? -19.925 13.395 21.624 1.00 64.19 215 ALA A C 1
ATOM 1803 O O . ALA A 1 215 ? -19.723 14.005 20.581 1.00 64.19 215 ALA A O 1
ATOM 1804 N N . LEU A 1 216 ? -20.219 12.087 21.636 1.00 63.78 216 LEU A N 1
ATOM 1805 C CA . LEU A 1 216 ? -20.404 11.292 20.424 1.00 63.78 216 LEU A CA 1
ATOM 1806 C C . LEU A 1 216 ? -21.565 11.824 19.581 1.00 63.78 216 LEU A C 1
ATOM 1808 O O . LEU A 1 216 ? -22.715 11.834 20.025 1.00 63.78 216 LEU A O 1
ATOM 1812 N N . GLU A 1 217 ? -21.271 12.164 18.334 1.00 60.03 217 GLU A N 1
ATOM 1813 C CA . GLU A 1 217 ? -22.273 12.470 17.321 1.00 60.03 217 GLU A CA 1
ATOM 1814 C C . GLU A 1 217 ? -22.685 11.174 16.598 1.00 60.03 217 GLU A C 1
ATOM 1816 O O . GLU A 1 217 ? -21.948 10.180 16.572 1.00 60.03 217 GLU A O 1
ATOM 1821 N N . HIS A 1 218 ? -23.907 11.151 16.054 1.00 56.06 218 HIS A N 1
ATOM 1822 C CA . HIS A 1 218 ? -24.418 10.100 15.158 1.00 56.06 218 HIS A CA 1
ATOM 1823 C C . HIS A 1 218 ? -24.100 8.645 15.564 1.00 56.06 218 HIS A C 1
ATOM 1825 O O . HIS A 1 218 ? -23.727 7.817 14.738 1.00 56.06 218 HIS A O 1
ATOM 1831 N N . GLY A 1 219 ? -24.266 8.310 16.846 1.00 60.75 219 GLY A N 1
ATOM 1832 C CA . GLY A 1 219 ? -24.220 6.919 17.295 1.00 60.75 219 GLY A CA 1
ATOM 1833 C C . GLY A 1 219 ? -22.829 6.283 17.275 1.00 60.75 219 GLY A C 1
ATOM 1834 O O . GLY A 1 219 ? -22.724 5.112 16.923 1.00 60.75 219 GLY A O 1
ATOM 1835 N N . GLY A 1 220 ? -21.784 6.996 17.708 1.00 70.81 220 GLY A N 1
ATOM 1836 C CA . GLY A 1 220 ? -20.444 6.417 17.900 1.00 70.81 220 GLY A CA 1
ATOM 1837 C C . GLY A 1 220 ? -19.335 7.062 17.078 1.00 70.81 220 GLY A C 1
ATOM 1838 O O . GLY A 1 220 ? -18.301 6.422 16.896 1.00 70.81 220 GLY A O 1
ATOM 1839 N N . SER A 1 221 ? -19.548 8.291 16.605 1.00 81.81 221 SER A N 1
ATOM 1840 C CA . SER A 1 221 ? -18.603 9.005 15.755 1.00 81.81 221 SER A CA 1
ATOM 1841 C C . SER A 1 221 ? -18.118 10.315 16.377 1.00 81.81 221 SER A C 1
ATOM 1843 O O . SER A 1 221 ? -18.827 10.957 17.153 1.00 81.81 221 SER A O 1
ATOM 1845 N N . TRP A 1 222 ? -16.908 10.714 15.999 1.00 83.12 222 TRP A N 1
ATOM 1846 C CA . TRP A 1 222 ? -16.290 11.996 16.316 1.00 83.12 222 TRP A CA 1
ATOM 1847 C C . TRP A 1 222 ? -15.934 12.715 15.019 1.00 83.12 222 TRP A C 1
ATOM 1849 O O . TRP A 1 222 ? -15.295 12.128 14.146 1.00 83.12 222 TRP A O 1
ATOM 1859 N N . LEU A 1 223 ? -16.317 13.985 14.901 1.00 81.12 223 LEU A N 1
ATOM 1860 C CA . LEU A 1 223 ? -15.974 14.815 13.752 1.00 81.12 223 LEU A CA 1
ATOM 1861 C C . LEU A 1 223 ? -14.779 15.713 14.080 1.00 81.12 223 LEU A C 1
ATOM 1863 O O . LEU A 1 223 ? -14.837 16.554 14.977 1.00 81.12 223 LEU A O 1
ATOM 1867 N N . LEU A 1 224 ? -13.702 15.560 13.315 1.00 76.75 224 LEU A N 1
ATOM 1868 C CA . LEU A 1 224 ? -12.479 16.342 13.434 1.00 76.75 224 LEU A CA 1
ATOM 1869 C C . LEU A 1 224 ? -12.310 17.250 12.214 1.00 76.75 224 LEU A C 1
ATOM 1871 O O . LEU A 1 224 ? -12.229 16.774 11.085 1.00 76.75 224 LEU A O 1
ATOM 1875 N N . LYS A 1 225 ? -12.181 18.562 12.431 1.00 78.81 225 LYS A N 1
ATOM 1876 C CA . LYS A 1 225 ? -11.851 19.513 11.357 1.00 78.81 225 LYS A CA 1
ATOM 1877 C C . LYS A 1 225 ? -10.337 19.575 11.148 1.00 78.81 225 LYS A C 1
ATOM 1879 O O . LYS A 1 225 ? -9.600 20.064 12.017 1.00 78.81 225 LYS A O 1
ATOM 1884 N N . MET A 1 226 ? -9.852 19.105 9.997 1.00 68.56 226 MET A N 1
ATOM 1885 C CA . MET A 1 226 ? -8.424 19.149 9.688 1.00 68.56 226 MET A CA 1
ATOM 1886 C C . MET A 1 226 ? -8.081 20.496 9.073 1.00 68.56 226 MET A C 1
ATOM 1888 O O . MET A 1 226 ? -8.100 20.677 7.868 1.00 68.56 226 MET A O 1
ATOM 1892 N N . ASN A 1 227 ? -7.675 21.450 9.907 1.00 66.25 227 ASN A N 1
ATOM 1893 C CA . ASN A 1 227 ? -7.094 22.711 9.434 1.00 66.25 227 ASN A CA 1
ATOM 1894 C C . ASN A 1 227 ? -5.658 22.487 8.909 1.00 66.25 227 ASN A C 1
ATOM 1896 O O . ASN A 1 227 ? -4.702 22.996 9.495 1.00 66.25 227 ASN A O 1
ATOM 1900 N N . ARG A 1 228 ? -5.469 21.645 7.879 1.00 60.12 228 ARG A N 1
ATOM 1901 C CA . ARG A 1 228 ? -4.164 21.226 7.306 1.00 60.12 228 ARG A CA 1
ATOM 1902 C C . ARG A 1 228 ? -3.181 20.548 8.274 1.00 60.12 228 ARG A C 1
ATOM 1904 O O . ARG A 1 228 ? -2.018 20.315 7.932 1.00 60.12 228 ARG A O 1
ATOM 1911 N N . ARG A 1 229 ? -3.618 20.223 9.492 1.00 70.00 229 ARG A N 1
ATOM 1912 C CA . ARG A 1 229 ? -2.817 19.513 10.500 1.00 70.00 229 ARG A CA 1
ATOM 1913 C C . ARG A 1 229 ? -2.727 18.036 10.130 1.00 70.00 229 ARG A C 1
ATOM 1915 O O . ARG A 1 229 ? -3.698 17.462 9.660 1.00 70.00 229 ARG A O 1
ATOM 1922 N N . LYS A 1 230 ? -1.566 17.414 10.345 1.00 72.38 230 LYS A N 1
ATOM 1923 C CA . LYS A 1 230 ? -1.349 15.984 10.067 1.00 72.38 230 LYS A CA 1
ATOM 1924 C C . LYS A 1 230 ? -1.393 15.187 11.360 1.00 72.38 230 LYS A C 1
ATOM 1926 O O . LYS A 1 230 ? -0.648 15.514 12.289 1.00 72.38 230 LYS A O 1
ATOM 1931 N N . ILE A 1 231 ? -2.229 14.154 11.408 1.00 74.62 231 ILE A N 1
ATOM 1932 C CA . ILE A 1 231 ? -2.313 13.270 12.571 1.00 74.62 231 ILE A CA 1
ATOM 1933 C C . ILE A 1 231 ? -1.072 12.375 12.603 1.00 74.62 231 ILE A C 1
ATOM 1935 O O . ILE A 1 231 ? -0.657 11.826 11.585 1.00 74.62 231 ILE A O 1
ATOM 1939 N N . LYS A 1 232 ? -0.462 12.288 13.782 1.00 74.50 232 LYS A N 1
ATOM 1940 C CA . LYS A 1 232 ? 0.700 11.456 14.095 1.00 74.50 232 LYS A CA 1
ATOM 1941 C C . LYS A 1 232 ? 0.271 10.126 14.707 1.00 74.50 232 LYS A C 1
ATOM 1943 O O . LYS A 1 232 ? 0.807 9.092 14.327 1.00 74.50 232 LYS A O 1
ATOM 1948 N N . SER A 1 233 ? -0.654 10.160 15.664 1.00 79.88 233 SER A N 1
ATOM 1949 C CA . SER A 1 233 ? -1.197 8.964 16.311 1.00 79.88 233 SER A CA 1
ATOM 1950 C C . SER A 1 233 ? -2.563 9.237 16.926 1.00 79.88 233 SER A C 1
ATOM 1952 O O . SER A 1 233 ? -2.894 10.378 17.256 1.00 79.88 233 SER A O 1
ATOM 1954 N N . ILE A 1 234 ? -3.337 8.174 17.104 1.00 81.50 234 ILE A N 1
ATOM 1955 C CA . ILE A 1 234 ? -4.625 8.189 17.788 1.00 81.50 234 ILE A CA 1
ATOM 1956 C C . ILE A 1 234 ? -4.565 7.244 18.986 1.00 81.50 234 ILE A C 1
ATOM 1958 O O . ILE A 1 234 ? -4.034 6.140 18.896 1.00 81.50 234 ILE A O 1
ATOM 1962 N N . GLU A 1 235 ? -5.123 7.669 20.110 1.00 87.69 235 GLU A N 1
ATOM 1963 C CA . GLU A 1 235 ? -5.223 6.867 21.325 1.00 87.69 235 GLU A CA 1
ATOM 1964 C C . GLU A 1 235 ? -6.695 6.754 21.718 1.00 87.69 235 GLU A C 1
ATOM 1966 O O . GLU A 1 235 ? -7.392 7.763 21.825 1.00 87.69 235 GLU A O 1
ATOM 1971 N N . LEU A 1 236 ? -7.170 5.528 21.929 1.00 87.06 236 LEU A N 1
ATOM 1972 C CA . LEU A 1 236 ? -8.480 5.259 22.510 1.00 87.06 236 LEU A CA 1
ATOM 1973 C C . LEU A 1 236 ? -8.289 4.829 23.959 1.00 87.06 236 LEU A C 1
ATOM 1975 O O . LEU A 1 236 ? -7.778 3.741 24.224 1.00 87.06 236 LEU A O 1
ATOM 1979 N N . ASN A 1 237 ? -8.717 5.679 24.884 1.00 86.81 237 ASN A N 1
ATOM 1980 C CA . ASN A 1 237 ? -8.639 5.440 26.318 1.00 86.81 237 ASN A CA 1
ATOM 1981 C C . ASN A 1 237 ? -10.021 5.046 26.842 1.00 86.81 237 ASN A C 1
ATOM 1983 O O . ASN A 1 237 ? -10.954 5.840 26.764 1.00 86.81 237 ASN A O 1
ATOM 1987 N N . PHE A 1 238 ? -10.166 3.835 27.367 1.00 83.06 238 PHE A N 1
ATOM 1988 C CA . PHE A 1 238 ? -11.422 3.351 27.939 1.00 83.06 238 PHE A CA 1
ATOM 1989 C C . PHE A 1 238 ? -11.364 3.364 29.468 1.00 83.06 238 PHE A C 1
ATOM 1991 O O . PHE A 1 238 ? -10.364 2.949 30.057 1.00 83.06 238 PHE A O 1
ATOM 1998 N N . TRP A 1 239 ? -12.451 3.794 30.108 1.00 79.50 239 TRP A N 1
ATOM 1999 C CA . TRP A 1 239 ? -12.602 3.793 31.566 1.00 79.50 239 TRP A CA 1
ATOM 2000 C C . TRP A 1 239 ? -13.869 3.078 32.046 1.00 79.50 239 TRP A C 1
ATOM 2002 O O . TRP A 1 239 ? -14.829 2.885 31.296 1.00 79.50 239 TRP A O 1
ATOM 2012 N N . ASP A 1 240 ? -13.851 2.674 33.315 1.00 63.22 240 ASP A N 1
ATOM 2013 C CA . ASP A 1 240 ? -14.931 1.944 33.995 1.00 63.22 240 ASP A CA 1
ATOM 2014 C C . ASP A 1 240 ? -16.048 2.829 34.576 1.00 63.22 240 ASP A C 1
ATOM 2016 O O . ASP A 1 240 ? -16.005 4.072 34.471 1.00 63.22 240 ASP A O 1
#

Mean predicted aligned error: 15.06 Å

Nearest PDB structures (foldseek):
  3o13-assembly1_A  TM=4.411E-01  e=5.956E-03  Staphylococcus aureus subsp. aureus Mu50
  6lwt-assembly2_B  TM=4.533E-01  e=7.837E-02  Staphylococcus aureus
  2z8l-assembly1_A  TM=4.573E-01  e=1.181E-01  Staphylococcus aureus
  6lwt-assembly1_A  TM=2.957E-01  e=7.391E-02  Staphylococcus aureus
  4ldb-assembly2_B  TM=1.940E-01  e=2.843E-01  Zaire ebolavirus